Protein AF-A3J5F7-F1 (afdb_monomer)

Solvent-accessible surface area (backbone atoms only — not comparable to full-atom values): 18236 Å² total; per-residue (Å²): 136,90,89,88,85,69,68,69,59,56,55,50,52,53,50,49,52,52,50,51,54,55,56,64,70,60,64,64,74,71,71,47,44,34,33,41,35,38,37,43,38,64,75,56,87,69,95,59,61,74,62,79,38,48,68,55,42,64,70,64,57,68,47,72,92,41,42,42,73,48,79,46,63,53,59,68,52,47,52,41,40,52,48,40,51,59,51,55,74,72,46,86,68,51,75,71,67,95,80,66,81,76,65,100,77,47,72,41,31,38,39,43,37,30,48,76,77,44,75,48,67,35,35,43,34,91,83,80,39,34,36,40,44,73,84,35,48,39,71,42,87,81,42,58,58,67,68,34,51,53,74,67,54,52,54,61,69,72,53,60,48,49,62,54,50,50,55,46,68,70,45,61,62,33,65,43,56,66,83,45,39,22,47,66,85,34,70,58,83,71,29,31,65,71,54,38,39,72,74,64,55,66,75,74,46,79,46,77,63,72,51,67,50,96,85,47,90,51,69,50,49,43,33,20,47,85,74,22,41,39,30,42,38,81,89,80,38,17,52,33,36,40,36,40,56,48,69,90,61,45,37,29,50,77,90,38,80,56,52,61,65,38,54,56,70,78,45,34,86,85,31,44,46,17,42,51,33,31,52,52,48,51,70,64,50,50,61,93,78,51,60,64,44,71,39,52,37,37,35,73,79,52,51,48,31,38,41,30,39,27,42,89,65,16,27,56,32,39,38,41,41,48,104

Sequence (323 aa):
MFKFENKNNQMRYLFIILITSISFGQSKPKDLTEIHIYNIINTFDIETDPIMDIDFFEESYLREDNFLLLKTTDKKVVKKIYKSISQLRNYNKTQKDYNTHFGNERFKTMFVIKYNSHQDTLFYSTNTNEIYYKNYIVKDEKEEFKKSLSKEIIQFLYRDLASEREIIKNLRTNSISKNQILINNKNIFGYNRMQFEKEVAKINIIRTDSIILENVSETIVDYFIEDNKIVFHPDDEKVFLLILEDNNLKLTINSIDIKIGDSIDILKDKFNSSYTKWLKAHNFYNSDMKNITFFEIHFNDSIGGINFDILDNKISKIYIDYN

Secondary structure (DSSP, 8-state):
-----SHHHHHHHHHHHHHHHHHHTTS------EEEEEEESS----SS-TTTTHHHHHHHT--GGGEEEEEE--HHHHHHHHHHHHHHTTS--BPPPTT----S----EEEEEEETTEEEEEEE-TTT-EEEETTEEEE-TT-HHHHHS-HHHHHHHT--HHHHHHHHHTSPPPEE-GGGEEETTB--TT-BHHHHHHHT----EEE-----BTTB---PPEEEETTEEEEE-TTT-BEEEEEE-SSSS-EEETTEEE-TT-BGGGGTTTSHHHHHHHHHHHHHS-TTT-SEEEEEEEESSSSEEEEEEEETTEEEEEEEEE-

pLDDT: mean 77.71, std 17.38, range [39.41, 97.75]

Structure (mmCIF, N/CA/C/O backbone):
data_AF-A3J5F7-F1
#
_entry.id   AF-A3J5F7-F1
#
loop_
_atom_site.group_PDB
_atom_site.id
_atom_site.type_symbol
_atom_site.label_atom_id
_atom_site.label_alt_id
_atom_site.label_comp_id
_atom_site.label_asym_id
_atom_site.label_entity_id
_atom_site.label_seq_id
_atom_site.pdbx_PDB_ins_code
_atom_site.Cartn_x
_atom_site.Cartn_y
_atom_site.Cartn_z
_atom_site.occupancy
_atom_site.B_iso_or_equiv
_atom_site.auth_seq_id
_atom_site.auth_comp_id
_atom_site.auth_asym_id
_atom_site.auth_atom_id
_atom_site.pdbx_PDB_model_num
ATOM 1 N N . MET A 1 1 ? -79.815 -21.132 -19.636 1.00 45.12 1 MET A N 1
ATOM 2 C CA . MET A 1 1 ? -78.398 -21.557 -19.603 1.00 45.12 1 MET A CA 1
ATOM 3 C C . MET A 1 1 ? -77.559 -20.352 -19.200 1.00 45.12 1 MET A C 1
ATOM 5 O O . MET A 1 1 ? -77.914 -19.254 -19.602 1.00 45.12 1 MET A O 1
ATOM 9 N N . PHE A 1 2 ? -76.505 -20.574 -18.413 1.00 41.81 2 PHE A N 1
ATOM 10 C CA . PHE A 1 2 ? -75.576 -19.597 -17.819 1.00 41.81 2 PHE A CA 1
ATOM 11 C C . PHE A 1 2 ? -76.043 -18.859 -16.560 1.00 41.81 2 PHE A C 1
ATOM 13 O O . PHE A 1 2 ? -76.747 -17.857 -16.621 1.00 41.81 2 PHE A O 1
ATOM 20 N N . LYS A 1 3 ? -75.525 -19.314 -15.414 1.00 39.41 3 LYS A N 1
ATOM 21 C CA . LYS A 1 3 ? -74.588 -18.523 -14.594 1.00 39.41 3 LYS A CA 1
ATOM 22 C C . LYS A 1 3 ? -74.093 -19.363 -13.416 1.00 39.41 3 LYS A C 1
ATOM 24 O O . LYS A 1 3 ? -74.705 -19.391 -12.358 1.00 39.41 3 LYS A O 1
ATOM 29 N N . PHE A 1 4 ? -72.952 -20.011 -13.603 1.00 44.69 4 PHE A N 1
ATOM 30 C CA . PHE A 1 4 ? -72.081 -20.432 -12.512 1.00 44.69 4 PHE A CA 1
ATOM 31 C C . PHE A 1 4 ? -70.657 -20.291 -13.012 1.00 44.69 4 PHE A C 1
ATOM 33 O O . PHE A 1 4 ? -70.178 -21.185 -13.684 1.00 44.69 4 PHE A O 1
ATOM 40 N N . GLU A 1 5 ? -70.025 -19.152 -12.738 1.00 50.47 5 GLU A N 1
ATOM 41 C CA . GLU A 1 5 ? -68.566 -19.004 -12.761 1.00 50.47 5 GLU A CA 1
ATOM 42 C C . GLU A 1 5 ? -68.215 -17.577 -12.336 1.00 50.47 5 GLU A C 1
ATOM 44 O O . GLU A 1 5 ? -68.346 -16.643 -13.118 1.00 50.47 5 GLU A O 1
ATOM 49 N N . ASN A 1 6 ? -67.848 -17.394 -11.060 1.00 51.12 6 ASN A N 1
ATOM 50 C CA . ASN A 1 6 ? -66.932 -16.311 -10.653 1.00 51.12 6 ASN A CA 1
ATOM 51 C C . ASN A 1 6 ? -66.491 -16.331 -9.178 1.00 51.12 6 ASN A C 1
ATOM 53 O O . ASN A 1 6 ? -65.687 -15.495 -8.778 1.00 51.12 6 ASN A O 1
ATOM 57 N N . LYS A 1 7 ? -66.948 -17.276 -8.341 1.00 52.16 7 LYS A N 1
ATOM 58 C CA . LYS A 1 7 ? -66.486 -17.343 -6.938 1.00 52.16 7 LYS A CA 1
ATOM 59 C C . LYS A 1 7 ? -65.110 -18.001 -6.761 1.00 52.16 7 LYS A C 1
ATOM 61 O O . LYS A 1 7 ? -64.362 -17.604 -5.872 1.00 52.16 7 LYS A O 1
ATOM 66 N N . ASN A 1 8 ? -64.734 -18.949 -7.625 1.00 54.38 8 ASN A N 1
ATOM 67 C CA . ASN A 1 8 ? -63.457 -19.668 -7.491 1.00 54.38 8 ASN A CA 1
ATOM 68 C C . ASN A 1 8 ? -62.231 -18.815 -7.845 1.00 54.38 8 ASN A C 1
ATOM 70 O O . ASN A 1 8 ? -61.177 -18.993 -7.240 1.00 54.38 8 ASN A O 1
ATOM 74 N N . ASN A 1 9 ? -62.362 -17.862 -8.770 1.00 53.62 9 ASN A N 1
ATOM 75 C CA . ASN A 1 9 ? -61.247 -16.990 -9.137 1.00 53.62 9 ASN A CA 1
ATOM 76 C C . ASN A 1 9 ? -60.957 -15.959 -8.039 1.00 53.62 9 ASN A C 1
ATOM 78 O O . ASN A 1 9 ? -59.800 -15.781 -7.678 1.00 53.62 9 ASN A O 1
ATOM 82 N N . GLN A 1 10 ? -61.984 -15.369 -7.415 1.00 56.09 10 GLN A N 1
ATOM 83 C CA . GLN A 1 10 ? -61.793 -14.434 -6.297 1.00 56.09 10 GLN A CA 1
ATOM 84 C C . GLN A 1 10 ? -61.109 -15.087 -5.087 1.00 56.09 10 GLN A C 1
ATOM 86 O O . GLN A 1 10 ? -60.176 -14.508 -4.540 1.00 56.09 10 GLN A O 1
ATOM 91 N N . MET A 1 11 ? -61.503 -16.313 -4.719 1.00 59.78 11 MET A N 1
ATOM 92 C CA . MET A 1 11 ? -60.839 -17.079 -3.652 1.00 59.78 11 MET A CA 1
ATOM 93 C C . MET A 1 11 ? -59.375 -17.397 -3.984 1.00 59.78 11 MET A C 1
ATOM 95 O O . MET A 1 11 ? -58.521 -17.294 -3.108 1.00 59.78 11 MET A O 1
ATOM 99 N N . ARG A 1 12 ? -59.058 -17.723 -5.246 1.00 59.53 12 ARG A N 1
ATOM 100 C CA . ARG A 1 12 ? -57.675 -17.965 -5.691 1.00 59.53 12 ARG A CA 1
ATOM 101 C C . ARG A 1 12 ? -56.809 -16.711 -5.594 1.00 59.53 12 ARG A C 1
ATOM 103 O O . ARG A 1 12 ? -55.699 -16.798 -5.080 1.00 59.53 12 ARG A O 1
ATOM 110 N N . TYR A 1 13 ? -57.313 -15.552 -6.020 1.00 65.50 13 TYR A N 1
ATOM 111 C CA . TYR A 1 13 ? -56.569 -14.294 -5.900 1.00 65.50 13 TYR A CA 1
ATOM 112 C C . TYR A 1 13 ? -56.375 -13.876 -4.442 1.00 65.50 13 TYR A C 1
ATOM 114 O O . TYR A 1 13 ? -55.282 -13.452 -4.085 1.00 65.50 13 TYR A O 1
ATOM 122 N N . LEU A 1 14 ? -57.380 -14.067 -3.580 1.00 69.31 14 LEU A N 1
ATOM 123 C CA . LEU A 1 14 ? -57.249 -13.790 -2.147 1.00 69.31 14 LEU A CA 1
ATOM 124 C C . LEU A 1 14 ? -56.202 -14.693 -1.486 1.00 69.31 14 LEU A C 1
ATOM 126 O O . LEU A 1 14 ? -55.410 -14.214 -0.684 1.00 69.31 14 LEU A O 1
ATOM 130 N N . PHE A 1 15 ? -56.154 -15.975 -1.861 1.00 70.62 15 PHE A N 1
ATOM 131 C CA . PHE A 1 15 ? -55.169 -16.928 -1.346 1.00 70.62 15 PHE A CA 1
ATOM 132 C C . PHE A 1 15 ? -53.749 -16.608 -1.831 1.00 70.62 15 PHE A C 1
ATOM 134 O O . PHE A 1 15 ? -52.806 -16.667 -1.047 1.00 70.62 15 PHE A O 1
ATOM 141 N N . ILE A 1 16 ? -53.597 -16.204 -3.098 1.00 70.94 16 ILE A N 1
ATOM 142 C CA . ILE A 1 16 ? -52.312 -15.755 -3.652 1.00 70.94 16 ILE A CA 1
ATOM 143 C C . ILE A 1 16 ? -51.850 -14.481 -2.945 1.00 70.94 16 ILE A C 1
ATOM 145 O O . ILE A 1 16 ? -50.712 -14.447 -2.494 1.00 70.94 16 ILE A O 1
ATOM 149 N N . ILE A 1 17 ? -52.729 -13.486 -2.768 1.00 69.88 17 ILE A N 1
ATOM 150 C CA . ILE A 1 17 ? -52.414 -12.249 -2.039 1.00 69.88 17 ILE A CA 1
ATOM 151 C C . ILE A 1 17 ? -52.011 -12.570 -0.598 1.00 69.88 17 ILE A C 1
ATOM 153 O O . ILE A 1 17 ? -51.015 -12.031 -0.118 1.00 69.88 17 ILE A O 1
ATOM 157 N N . LEU A 1 18 ? -52.720 -13.471 0.090 1.00 68.50 18 LEU A N 1
ATOM 158 C CA . LEU A 1 18 ? -52.381 -13.870 1.458 1.00 68.50 18 LEU A CA 1
ATOM 159 C C . LEU A 1 18 ? -50.999 -14.537 1.517 1.00 68.50 18 LEU A C 1
ATOM 161 O O . LEU A 1 18 ? -50.172 -14.156 2.341 1.00 68.50 18 LEU A O 1
ATOM 165 N N . ILE A 1 19 ? -50.715 -15.478 0.609 1.00 66.31 19 ILE A N 1
ATOM 166 C CA . ILE A 1 19 ? -49.421 -16.168 0.543 1.00 66.31 19 ILE A CA 1
ATOM 167 C C . ILE A 1 19 ? -48.303 -15.185 0.203 1.00 66.31 19 ILE A C 1
ATOM 169 O O . ILE A 1 19 ? -47.282 -15.194 0.885 1.00 66.31 19 ILE A O 1
ATOM 173 N N . THR A 1 20 ? -48.473 -14.297 -0.780 1.00 61.78 20 THR A N 1
ATOM 174 C CA . THR A 1 20 ? -47.445 -13.300 -1.119 1.00 61.78 20 THR A CA 1
ATOM 175 C C . THR A 1 20 ? -47.224 -12.317 0.027 1.00 61.78 20 THR A C 1
ATOM 177 O O . THR A 1 20 ? -46.081 -11.999 0.330 1.00 61.78 20 THR A O 1
ATOM 180 N N . SER A 1 21 ? -48.277 -11.909 0.742 1.00 58.16 21 SER A N 1
ATOM 181 C CA . SER A 1 21 ? -48.162 -11.026 1.916 1.00 58.16 21 SER A CA 1
ATOM 182 C C . SER A 1 21 ? -47.392 -11.690 3.062 1.00 58.16 21 SER A C 1
ATOM 184 O O . SER A 1 21 ? -46.544 -11.061 3.690 1.00 58.16 21 SER A O 1
ATOM 186 N N . ILE A 1 22 ? -47.639 -12.981 3.305 1.00 58.00 22 ILE A N 1
ATOM 187 C CA . ILE A 1 22 ? -46.926 -13.774 4.318 1.00 58.00 22 ILE A CA 1
ATOM 188 C C . ILE A 1 22 ? -45.473 -14.040 3.882 1.00 58.00 22 ILE A C 1
ATOM 190 O O . ILE A 1 22 ? -44.574 -14.041 4.719 1.00 58.00 22 ILE A O 1
ATOM 194 N N . SER A 1 23 ? -45.227 -14.200 2.577 1.00 55.62 23 SER A N 1
ATOM 195 C CA . SER A 1 23 ? -43.891 -14.437 2.006 1.00 55.62 23 SER A CA 1
ATOM 196 C C . SER A 1 23 ? -43.007 -13.187 2.063 1.00 55.62 23 SER A C 1
ATOM 198 O O . SER A 1 23 ? -41.843 -13.276 2.447 1.00 55.62 23 SER A O 1
ATOM 200 N N . PHE A 1 24 ? -43.559 -12.009 1.747 1.00 49.81 24 PHE A N 1
ATOM 201 C CA . PHE A 1 24 ? -42.854 -10.725 1.858 1.00 49.81 24 PHE A CA 1
ATOM 202 C C . PHE A 1 24 ? -42.704 -10.259 3.315 1.00 49.81 24 PHE A C 1
ATOM 204 O O . PHE A 1 24 ? -41.721 -9.606 3.649 1.00 49.81 24 PHE A O 1
ATOM 211 N N . GLY A 1 25 ? -43.611 -10.654 4.216 1.00 42.69 25 GLY A N 1
ATOM 212 C CA . GLY A 1 25 ? -43.478 -10.409 5.658 1.00 42.69 25 GLY A CA 1
ATOM 213 C C . GLY A 1 25 ? -42.416 -11.269 6.363 1.00 42.69 25 GLY A C 1
ATOM 214 O O . GLY A 1 25 ? -42.113 -11.022 7.529 1.00 42.69 25 GLY A O 1
ATOM 215 N N . GLN A 1 26 ? -41.847 -12.275 5.683 1.00 44.53 26 GLN A N 1
ATOM 216 C CA . GLN A 1 26 ? -40.848 -13.196 6.241 1.00 44.53 26 GLN A CA 1
ATOM 217 C C . GLN A 1 26 ? -39.416 -12.976 5.753 1.00 44.53 26 GLN A C 1
ATOM 219 O O . GLN A 1 26 ? -38.510 -13.656 6.248 1.00 44.53 26 GLN A O 1
ATOM 224 N N . SER A 1 27 ? -39.153 -11.994 4.883 1.00 43.09 27 SER A N 1
ATOM 225 C CA . SER A 1 27 ? -37.794 -11.466 4.779 1.00 43.09 27 SER A CA 1
ATOM 226 C C . SER A 1 27 ? -37.503 -10.720 6.078 1.00 43.09 27 SER A C 1
ATOM 228 O O . SER A 1 27 ? -37.694 -9.508 6.170 1.00 43.09 27 SER A O 1
ATOM 230 N N . LYS A 1 28 ? -37.105 -11.462 7.123 1.00 45.03 28 LYS A N 1
ATOM 231 C CA . LYS A 1 28 ? -36.565 -10.872 8.346 1.00 45.03 28 LYS A CA 1
ATOM 232 C C . LYS A 1 28 ? -35.537 -9.840 7.885 1.00 45.03 28 LYS A C 1
ATOM 234 O O . LYS A 1 28 ? -34.659 -10.230 7.106 1.00 45.03 28 LYS A O 1
ATOM 239 N N . PRO A 1 29 ? -35.648 -8.561 8.297 1.00 48.66 29 PRO A N 1
ATOM 240 C CA . PRO A 1 29 ? -34.603 -7.594 8.006 1.00 48.66 29 PRO A CA 1
ATOM 241 C C . PRO A 1 29 ? -33.293 -8.260 8.399 1.00 48.66 29 PRO A C 1
ATOM 243 O O . PRO A 1 29 ? -33.208 -8.852 9.479 1.00 48.66 29 PRO A O 1
ATOM 246 N N . LYS A 1 30 ? -32.350 -8.309 7.451 1.00 52.25 30 LYS A N 1
ATOM 247 C CA . LYS A 1 30 ? -31.073 -8.998 7.624 1.00 52.25 30 LYS A CA 1
ATOM 248 C C . LYS A 1 30 ? -30.502 -8.463 8.932 1.00 52.25 30 LYS A C 1
ATOM 250 O O . LYS A 1 30 ? -30.211 -7.274 9.024 1.00 52.25 30 LYS A O 1
ATOM 255 N N . ASP A 1 31 ? -30.482 -9.311 9.957 1.00 57.84 31 ASP A N 1
ATOM 256 C CA . ASP A 1 31 ? -30.110 -8.942 11.319 1.00 57.84 31 ASP A CA 1
ATOM 257 C C . ASP A 1 31 ? -28.597 -8.690 11.328 1.00 57.84 31 ASP A C 1
ATOM 259 O O . ASP A 1 31 ? -27.789 -9.565 11.643 1.00 57.84 31 ASP A O 1
ATOM 263 N N . LEU A 1 32 ? -28.218 -7.512 10.828 1.00 65.56 32 LEU A N 1
ATOM 264 C CA . LEU A 1 32 ? -26.853 -7.025 10.722 1.00 65.56 32 LEU A CA 1
ATOM 265 C C . LEU A 1 32 ? -26.459 -6.536 12.110 1.00 65.56 32 LEU A C 1
ATOM 267 O O . LEU A 1 32 ? -26.641 -5.374 12.465 1.00 65.56 32 LEU A O 1
ATOM 271 N N . THR A 1 33 ? -26.006 -7.497 12.908 1.00 82.75 33 THR A N 1
ATOM 272 C CA . THR A 1 33 ? -25.420 -7.290 14.227 1.00 82.75 33 THR A CA 1
ATOM 273 C C . THR A 1 33 ? -23.899 -7.306 14.072 1.00 82.75 33 THR A C 1
ATOM 275 O O . THR A 1 33 ? -23.293 -8.377 14.019 1.00 82.75 33 THR A O 1
ATOM 278 N N . GLU A 1 34 ? -23.285 -6.131 13.962 1.00 88.44 34 GLU A N 1
ATOM 279 C CA . GLU A 1 34 ? -21.833 -5.970 13.820 1.00 88.44 34 GLU A CA 1
ATOM 280 C C . GLU A 1 34 ? -21.349 -4.691 14.508 1.00 88.44 34 GLU A C 1
ATOM 282 O O . GLU A 1 34 ? -22.105 -3.737 14.687 1.00 88.44 34 GLU A O 1
ATOM 287 N N . ILE A 1 35 ? -20.079 -4.671 14.897 1.00 86.50 35 ILE A N 1
ATOM 288 C CA . ILE A 1 35 ? -19.394 -3.472 15.374 1.00 86.50 35 ILE A CA 1
ATOM 289 C C . ILE A 1 35 ? -18.138 -3.284 14.546 1.00 86.50 35 ILE A C 1
ATOM 291 O O . ILE A 1 35 ? -17.354 -4.218 14.374 1.00 86.50 35 ILE A O 1
ATOM 295 N N . HIS A 1 36 ? -17.963 -2.066 14.056 1.00 87.31 36 HIS A N 1
ATOM 296 C CA . HIS A 1 36 ? -16.754 -1.585 13.416 1.00 87.31 36 HIS A CA 1
ATOM 297 C C . HIS A 1 36 ? -16.065 -0.615 14.376 1.00 87.31 36 HIS A C 1
ATOM 299 O O . HIS A 1 36 ? -16.691 0.318 14.876 1.00 87.31 36 HIS A O 1
ATOM 305 N N . ILE A 1 37 ? -14.796 -0.862 14.668 1.00 87.19 37 ILE A N 1
ATOM 306 C CA . ILE A 1 37 ? -14.005 -0.088 15.621 1.00 87.19 37 ILE A CA 1
ATOM 307 C C . ILE A 1 37 ? -12.836 0.508 14.864 1.00 87.19 37 ILE A C 1
ATOM 309 O O . ILE A 1 37 ? -11.961 -0.218 14.400 1.00 87.19 37 ILE A O 1
ATOM 313 N N . TYR A 1 38 ? -12.835 1.823 14.753 1.00 82.94 38 TYR A N 1
ATOM 314 C CA . TYR A 1 38 ? -11.830 2.593 14.048 1.00 82.94 38 TYR A CA 1
ATOM 315 C C . TYR A 1 38 ? -10.865 3.155 15.087 1.00 82.94 38 TYR A C 1
ATOM 317 O O . TYR A 1 38 ? -11.287 3.916 15.957 1.00 82.94 38 TYR A O 1
ATOM 325 N N . ASN A 1 39 ? -9.594 2.759 15.032 1.00 82.44 39 ASN A N 1
ATOM 326 C CA . ASN A 1 39 ? -8.534 3.308 15.875 1.00 82.44 39 ASN A CA 1
ATOM 327 C C . ASN A 1 39 ? -7.628 4.208 15.027 1.00 82.44 39 ASN A C 1
ATOM 329 O O . ASN A 1 39 ? -7.041 3.752 14.048 1.00 82.44 39 ASN A O 1
ATOM 333 N N . ILE A 1 40 ? -7.563 5.489 15.366 1.00 78.31 40 ILE A N 1
ATOM 334 C CA . ILE A 1 40 ? -6.964 6.539 14.543 1.00 78.31 40 ILE A CA 1
ATOM 335 C C . ILE A 1 40 ? -5.449 6.570 14.783 1.00 78.31 40 ILE A C 1
ATOM 337 O O . ILE A 1 40 ? -4.982 6.609 15.921 1.00 78.31 40 ILE A O 1
ATOM 341 N N . ILE A 1 41 ? -4.677 6.559 13.696 1.00 74.56 41 ILE A N 1
ATOM 342 C CA . ILE A 1 41 ? -3.211 6.470 13.714 1.00 74.56 41 ILE A CA 1
ATOM 343 C C . ILE A 1 41 ? -2.585 7.788 14.182 1.00 74.56 41 ILE A C 1
ATOM 345 O O . ILE A 1 41 ? -1.691 7.783 15.025 1.00 74.56 41 ILE A O 1
ATOM 349 N N . ASN A 1 42 ? -3.055 8.915 13.643 1.00 63.03 42 ASN A N 1
ATOM 350 C CA . ASN A 1 42 ? -2.570 10.246 13.994 1.00 63.03 42 ASN A CA 1
ATOM 351 C C . ASN A 1 42 ? -3.616 10.960 14.852 1.00 63.03 42 ASN A C 1
ATOM 353 O O . ASN A 1 42 ? -4.767 11.090 14.456 1.00 63.03 42 ASN A O 1
ATOM 357 N N . THR A 1 43 ? -3.230 11.467 16.020 1.00 54.34 43 THR A N 1
ATOM 358 C CA . THR A 1 43 ? -4.124 12.335 16.795 1.00 54.34 43 THR A CA 1
ATOM 359 C C . THR A 1 43 ? -4.276 13.673 16.066 1.00 54.34 43 THR A C 1
ATOM 361 O O . THR A 1 43 ? -3.270 14.365 15.905 1.00 54.34 43 THR A O 1
ATOM 364 N N . PHE A 1 44 ? -5.485 14.050 15.653 1.00 49.94 44 PHE A N 1
ATOM 365 C CA . PHE A 1 44 ? -5.737 15.325 14.968 1.00 49.94 44 PHE A CA 1
ATOM 366 C C . PHE A 1 44 ? -6.247 16.400 15.929 1.00 49.94 44 PHE A C 1
ATOM 368 O O . PHE A 1 44 ? -7.061 16.101 16.801 1.00 49.94 44 PHE A O 1
ATOM 375 N N . ASP A 1 45 ? -5.771 17.636 15.754 1.00 42.47 45 ASP A N 1
ATOM 376 C CA . ASP A 1 45 ? -6.413 18.818 16.329 1.00 42.47 45 ASP A CA 1
ATOM 377 C C . ASP A 1 45 ? -7.719 19.059 15.581 1.00 42.47 45 ASP A C 1
ATOM 379 O O . ASP A 1 45 ? -7.712 19.385 14.396 1.00 42.47 45 ASP A O 1
ATOM 383 N N . ILE A 1 46 ? -8.839 18.863 16.267 1.00 45.72 46 ILE A N 1
ATOM 384 C CA . ILE A 1 46 ? -10.108 19.411 15.811 1.00 45.72 46 ILE A CA 1
ATOM 385 C C . ILE A 1 46 ? -10.173 20.794 16.458 1.00 45.72 46 ILE A C 1
ATOM 387 O O . ILE A 1 46 ? -10.353 20.909 17.669 1.00 45.72 46 ILE A O 1
ATOM 391 N N . GLU A 1 47 ? -9.924 21.841 15.669 1.00 41.03 47 GLU A N 1
ATOM 392 C CA . GLU A 1 47 ? -10.025 23.240 16.125 1.00 41.03 47 GLU A CA 1
ATOM 393 C C . GLU A 1 47 ? -11.485 23.642 16.430 1.00 41.03 47 GLU A C 1
ATOM 395 O O . GLU A 1 47 ? -11.745 24.694 17.017 1.00 41.03 47 GLU A O 1
ATOM 400 N N . THR A 1 48 ? -12.440 22.784 16.063 1.00 45.56 48 THR A N 1
ATOM 401 C CA . THR A 1 48 ? -13.892 22.951 16.174 1.00 45.56 48 THR A CA 1
ATOM 402 C C . THR A 1 48 ? -14.552 21.843 17.008 1.00 45.56 48 THR A C 1
ATOM 404 O O . THR A 1 48 ? -13.942 20.842 17.379 1.00 45.56 48 THR A O 1
ATOM 407 N N . ASP A 1 49 ? -15.810 22.059 17.394 1.00 50.38 49 ASP A N 1
ATOM 408 C CA . ASP A 1 49 ? -16.558 21.167 18.285 1.00 50.38 49 ASP A CA 1
ATOM 409 C C . ASP A 1 49 ? -16.718 19.760 17.661 1.00 50.38 49 ASP A C 1
ATOM 411 O O . ASP A 1 49 ? -17.338 19.638 16.600 1.00 50.38 49 ASP A O 1
ATOM 415 N N . PRO A 1 50 ? -16.236 18.678 18.306 1.00 48.34 50 PRO A N 1
ATOM 416 C CA . PRO A 1 50 ? -16.325 17.317 17.773 1.00 48.34 50 PRO A CA 1
ATOM 417 C C . PRO A 1 50 ? -17.755 16.829 17.535 1.00 48.34 50 PRO A C 1
ATOM 419 O O . PRO A 1 50 ? -17.942 15.823 16.860 1.00 48.34 50 PRO A O 1
ATOM 422 N N . ILE A 1 51 ? -18.758 17.514 18.097 1.00 49.66 51 ILE A N 1
ATOM 423 C CA . ILE A 1 51 ? -20.179 17.220 17.896 1.00 49.66 51 ILE A CA 1
ATOM 424 C C . ILE A 1 51 ? -20.703 17.817 16.579 1.00 49.66 51 ILE A C 1
ATOM 426 O O . ILE A 1 51 ? -21.536 17.186 15.929 1.00 49.66 51 ILE A O 1
ATOM 430 N N . MET A 1 52 ? -20.235 19.006 16.174 1.00 47.12 52 MET A N 1
ATOM 431 C CA . MET A 1 52 ? -20.665 19.638 14.915 1.00 47.12 52 MET A CA 1
ATOM 432 C C . MET A 1 52 ? -20.021 18.989 13.691 1.00 47.12 52 MET A C 1
ATOM 434 O O . MET A 1 52 ? -20.625 18.977 12.624 1.00 47.12 52 MET A O 1
ATOM 438 N N . ASP A 1 53 ? -18.845 18.393 13.870 1.00 51.22 53 ASP A N 1
ATOM 439 C CA . ASP A 1 53 ? -18.098 17.750 12.797 1.00 51.22 53 ASP A CA 1
ATOM 440 C C . ASP A 1 53 ? -18.250 16.224 12.784 1.00 51.22 53 ASP A C 1
ATOM 442 O O . ASP A 1 53 ? -17.467 15.572 12.117 1.00 51.22 53 ASP A O 1
ATOM 446 N N . ILE A 1 54 ? -19.231 15.605 13.462 1.00 51.84 54 ILE A N 1
ATOM 447 C CA . ILE A 1 54 ? -19.435 14.138 13.367 1.00 51.84 54 ILE A CA 1
ATOM 448 C C . ILE A 1 54 ? -19.673 13.720 11.909 1.00 51.84 54 ILE A C 1
ATOM 450 O O . ILE A 1 54 ? -19.0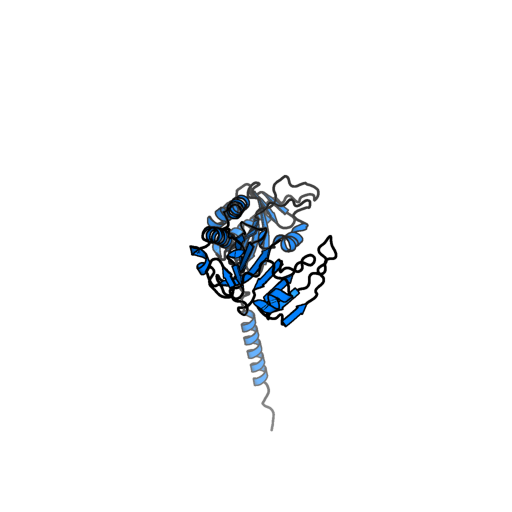47 12.772 11.435 1.00 51.84 54 ILE A O 1
ATOM 454 N N . ASP A 1 55 ? -20.514 14.467 11.191 1.00 49.25 55 ASP A N 1
ATOM 455 C CA . ASP A 1 55 ? -20.802 14.222 9.774 1.00 49.25 55 ASP A CA 1
ATOM 456 C C . ASP A 1 55 ? -19.557 14.507 8.907 1.00 49.25 55 ASP A C 1
ATOM 458 O O . ASP A 1 55 ? -19.179 13.697 8.062 1.00 49.25 55 ASP A O 1
ATOM 462 N N . PHE A 1 56 ? -18.832 15.599 9.191 1.00 51.28 56 PHE A N 1
ATOM 463 C CA . PHE A 1 56 ? -17.542 15.901 8.556 1.00 51.28 56 PHE A CA 1
ATOM 464 C C . PHE A 1 56 ? -16.483 14.831 8.859 1.00 51.28 56 PHE A C 1
ATOM 466 O O . PHE A 1 56 ? -15.613 14.563 8.028 1.00 51.28 56 PHE A O 1
ATOM 473 N N . PHE A 1 57 ? -16.556 14.190 10.028 1.00 55.28 57 PHE A N 1
ATOM 474 C CA . PHE A 1 57 ? -15.591 13.204 10.475 1.00 55.28 57 PHE A CA 1
ATOM 475 C C . PHE A 1 57 ? -15.796 11.863 9.783 1.00 55.28 57 PHE A C 1
ATOM 477 O O . PHE A 1 57 ? -14.826 11.234 9.348 1.00 55.28 57 PHE A O 1
ATOM 484 N N . GLU A 1 58 ? -17.061 11.468 9.627 1.00 54.53 58 GLU A N 1
ATOM 485 C CA . GLU A 1 58 ? -17.467 10.332 8.806 1.00 54.53 58 GLU A CA 1
ATOM 486 C C . GLU A 1 58 ? -17.076 10.541 7.327 1.00 54.53 58 GLU A C 1
ATOM 488 O O . GLU A 1 58 ? -16.572 9.606 6.705 1.00 54.53 58 GLU A O 1
ATOM 493 N N . GLU A 1 59 ? -17.203 11.753 6.771 1.00 52.53 59 GLU A N 1
ATOM 494 C CA . GLU A 1 59 ? -16.868 12.033 5.362 1.00 52.53 59 GLU A CA 1
ATOM 495 C C . GLU A 1 59 ? -15.362 12.229 5.083 1.00 52.53 59 GLU A C 1
ATOM 497 O O . GLU A 1 59 ? -14.849 11.753 4.066 1.00 52.53 59 GLU A O 1
ATOM 502 N N . SER A 1 60 ? -14.625 12.913 5.964 1.00 51.66 60 SER A N 1
ATOM 503 C CA . SER A 1 60 ? -13.247 13.360 5.688 1.00 51.66 60 SER A CA 1
ATOM 504 C C . SER A 1 60 ? -12.159 12.458 6.278 1.00 51.66 60 SER A C 1
ATOM 506 O O . SER A 1 60 ? -11.087 12.328 5.677 1.00 51.66 60 SER A O 1
ATOM 508 N N . TYR A 1 61 ? -12.402 11.814 7.429 1.00 54.50 61 TYR A N 1
ATOM 509 C CA . TYR A 1 61 ? -11.363 11.068 8.163 1.00 54.50 61 TYR A CA 1
ATOM 510 C C . TYR A 1 61 ? -11.451 9.551 8.022 1.00 54.50 61 TYR A C 1
ATOM 512 O O . TYR A 1 61 ? -10.489 8.862 8.363 1.00 54.50 61 TYR A O 1
ATOM 520 N N . LEU A 1 62 ? -12.520 9.029 7.412 1.00 55.00 62 LEU A N 1
ATOM 521 C CA . LEU A 1 62 ? -12.581 7.643 6.939 1.00 55.00 62 LEU A CA 1
ATOM 522 C C . LEU A 1 62 ? -11.730 7.383 5.678 1.00 55.00 62 LEU A C 1
ATOM 524 O O . LEU A 1 62 ? -11.845 6.325 5.061 1.00 55.00 62 LEU A O 1
ATOM 528 N N . ARG A 1 63 ? -10.801 8.284 5.332 1.00 56.50 63 ARG A N 1
ATOM 529 C CA . ARG A 1 63 ? -9.705 7.964 4.409 1.00 56.50 63 ARG A CA 1
ATOM 530 C C . ARG A 1 63 ? -8.792 6.920 5.058 1.00 56.50 63 ARG A C 1
ATOM 532 O O . ARG A 1 63 ? -8.218 7.157 6.120 1.00 56.50 63 ARG A O 1
ATOM 539 N N . GLU A 1 64 ? -8.675 5.774 4.397 1.00 54.94 64 GLU A N 1
ATOM 540 C CA . GLU A 1 64 ? -8.136 4.505 4.917 1.00 54.94 64 GLU A CA 1
ATOM 541 C C . GLU A 1 64 ? -6.718 4.590 5.512 1.00 54.94 64 GLU A C 1
ATOM 543 O O . GLU A 1 64 ? -6.355 3.782 6.361 1.00 54.94 64 GLU A O 1
ATOM 548 N N . ASP A 1 65 ? -5.924 5.598 5.144 1.00 63.78 65 ASP A N 1
ATOM 549 C CA . ASP A 1 65 ? -4.544 5.752 5.625 1.00 63.78 65 ASP A CA 1
ATOM 550 C C . ASP A 1 65 ? -4.430 6.386 7.031 1.00 63.78 65 ASP A C 1
ATOM 552 O O . ASP A 1 65 ? -3.326 6.490 7.578 1.00 63.78 65 ASP A O 1
ATOM 556 N N . ASN A 1 66 ? -5.547 6.814 7.634 1.00 72.12 66 ASN A N 1
ATOM 557 C CA . ASN A 1 66 ? -5.561 7.532 8.915 1.00 72.12 66 ASN A CA 1
ATOM 558 C C . ASN A 1 66 ? -6.029 6.695 10.112 1.00 72.12 66 ASN A C 1
ATOM 560 O O . ASN A 1 66 ? -5.936 7.168 11.247 1.00 72.12 66 ASN A O 1
ATOM 564 N N . PHE A 1 67 ? -6.502 5.467 9.905 1.00 77.00 67 PHE A N 1
ATOM 565 C CA . PHE A 1 67 ? -7.022 4.615 10.974 1.00 77.00 67 PHE A CA 1
ATOM 566 C C . PHE A 1 67 ? -6.815 3.124 10.669 1.00 77.00 67 PHE A C 1
ATOM 568 O O . PHE A 1 67 ? -6.537 2.733 9.542 1.00 77.00 67 PHE A O 1
ATOM 575 N N . LEU A 1 68 ? -6.980 2.275 11.682 1.00 81.75 68 LEU A N 1
ATOM 576 C CA . LEU A 1 68 ? -7.165 0.834 11.528 1.00 81.75 68 LEU A CA 1
ATOM 577 C C . LEU A 1 68 ? -8.597 0.452 11.893 1.00 81.75 68 LEU A C 1
ATOM 579 O O . LEU A 1 68 ? -9.167 1.024 12.821 1.00 81.75 68 LEU A O 1
ATOM 583 N N . LEU A 1 69 ? -9.157 -0.545 11.207 1.00 84.25 69 LEU A N 1
ATOM 584 C CA . LEU A 1 69 ? -10.471 -1.106 11.516 1.00 84.25 69 LEU A CA 1
ATOM 585 C C . LEU A 1 69 ? -10.339 -2.481 12.174 1.00 84.25 69 LEU A C 1
ATOM 587 O O . LEU A 1 69 ? -9.704 -3.378 11.623 1.00 84.25 69 LEU A O 1
ATOM 591 N N . LEU A 1 70 ? -11.030 -2.669 13.294 1.00 86.94 70 LEU A N 1
ATOM 592 C CA . LEU A 1 70 ? -11.386 -3.977 13.835 1.00 86.94 70 LEU A CA 1
ATOM 593 C C . LEU A 1 70 ? -12.891 -4.197 13.663 1.00 86.94 70 LEU A C 1
ATOM 595 O O . LEU A 1 70 ? -13.703 -3.389 14.117 1.00 86.94 70 LEU A O 1
ATOM 599 N N . LYS A 1 71 ? -13.273 -5.311 13.037 1.00 86.94 71 LYS A N 1
ATOM 600 C CA . LYS A 1 71 ? -14.672 -5.710 12.865 1.00 86.94 71 LYS A CA 1
ATOM 601 C C . LYS A 1 71 ? -14.997 -6.909 13.746 1.00 86.94 71 LYS A C 1
ATOM 603 O O . LYS A 1 71 ? -14.280 -7.902 13.743 1.00 86.94 71 LYS A O 1
ATOM 608 N N . THR A 1 72 ? -16.122 -6.853 14.456 1.00 85.75 72 THR A N 1
ATOM 609 C CA . THR A 1 72 ? -16.665 -8.007 15.182 1.00 85.75 72 THR A CA 1
ATOM 610 C C . THR A 1 72 ? -18.140 -8.220 14.870 1.00 85.75 72 THR A C 1
ATOM 612 O O . THR A 1 72 ? -18.939 -7.285 14.855 1.00 85.75 72 THR A O 1
ATOM 615 N N . THR A 1 73 ? -18.514 -9.476 14.637 1.00 85.88 73 THR A N 1
ATOM 616 C CA . THR A 1 73 ? -19.904 -9.923 14.455 1.00 85.88 73 THR A CA 1
ATOM 617 C C . THR A 1 73 ? -20.370 -10.812 15.612 1.00 85.88 73 THR A C 1
ATOM 619 O O . THR A 1 73 ? -21.404 -11.478 15.514 1.00 85.88 73 THR A O 1
ATOM 622 N N . ASP A 1 74 ? -19.613 -10.873 16.717 1.00 85.19 74 ASP A N 1
ATOM 623 C CA . ASP A 1 74 ? -20.005 -11.651 17.895 1.00 85.19 74 ASP A CA 1
ATOM 624 C C . ASP A 1 74 ? -21.229 -11.005 18.555 1.00 85.19 74 ASP A C 1
ATOM 626 O O . ASP A 1 74 ? -21.132 -10.007 19.273 1.00 85.19 74 ASP A O 1
ATOM 630 N N . LYS A 1 75 ? -22.399 -11.623 18.360 1.00 81.69 75 LYS A N 1
ATOM 631 C CA . LYS A 1 75 ? -23.678 -11.136 18.891 1.00 81.69 75 LYS A CA 1
ATOM 632 C C . LYS A 1 75 ? -23.660 -10.883 20.401 1.00 81.69 75 LYS A C 1
ATOM 634 O O . LYS A 1 75 ? -24.374 -9.992 20.861 1.00 81.69 75 LYS A O 1
ATOM 639 N N . LYS A 1 76 ? -22.886 -11.638 21.194 1.00 83.75 76 LYS A N 1
ATOM 640 C CA . LYS A 1 76 ? -22.783 -11.414 22.647 1.00 83.75 76 LYS A CA 1
ATOM 641 C C . LYS A 1 76 ? -22.030 -10.124 22.937 1.00 83.75 76 LYS A C 1
ATOM 643 O O . LYS A 1 76 ? -22.495 -9.341 23.763 1.00 83.75 76 LYS A O 1
ATOM 648 N N . VAL A 1 77 ? -20.911 -9.901 22.250 1.00 84.12 77 VAL A N 1
ATOM 649 C CA . VAL A 1 77 ? -20.112 -8.673 22.364 1.00 84.12 77 VAL A CA 1
ATOM 650 C C . VAL A 1 77 ? -20.932 -7.476 21.894 1.00 84.12 77 VAL A C 1
ATOM 652 O O . VAL A 1 77 ? -21.086 -6.520 22.653 1.00 84.12 77 VAL A O 1
ATOM 655 N N . VAL A 1 78 ? -21.561 -7.570 20.715 1.00 83.81 78 VAL A N 1
ATOM 656 C CA . VAL A 1 78 ? -22.381 -6.479 20.170 1.00 83.81 78 VAL A CA 1
ATOM 657 C C . VAL A 1 78 ? -23.526 -6.114 21.107 1.00 83.81 78 VAL A C 1
ATOM 659 O O . VAL A 1 78 ? -23.696 -4.950 21.460 1.00 83.81 78 VAL A O 1
ATOM 662 N N . LYS A 1 79 ? -24.273 -7.108 21.598 1.00 82.62 79 LYS A N 1
ATOM 663 C CA . LYS A 1 79 ? -25.379 -6.873 22.533 1.00 82.62 79 LYS A CA 1
ATOM 664 C C . LYS A 1 79 ? -24.907 -6.275 23.859 1.00 82.62 79 LYS A C 1
ATOM 666 O O . LYS A 1 79 ? -25.618 -5.455 24.438 1.00 82.62 79 LYS A O 1
ATOM 671 N N . LYS A 1 80 ? -23.738 -6.686 24.360 1.00 83.25 80 LYS A N 1
ATOM 672 C CA . LYS A 1 80 ? -23.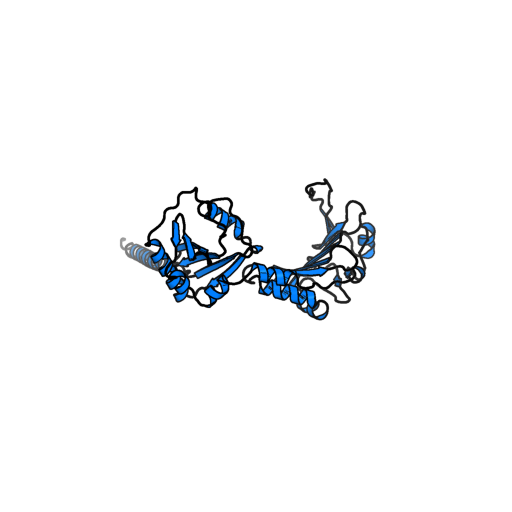164 -6.174 25.611 1.00 83.25 80 LYS A CA 1
ATOM 673 C C . LYS A 1 80 ? -22.778 -4.700 25.472 1.00 83.25 80 LYS A C 1
ATOM 675 O O . LYS A 1 80 ? -23.195 -3.906 26.308 1.00 83.25 80 LYS A O 1
ATOM 680 N N . ILE A 1 81 ? -22.094 -4.339 24.387 1.00 82.38 81 ILE A N 1
ATOM 681 C CA . ILE A 1 81 ? -21.720 -2.952 24.075 1.00 82.38 81 ILE A CA 1
ATOM 682 C C . ILE A 1 81 ? -22.973 -2.093 23.852 1.00 82.38 81 ILE A C 1
ATOM 684 O O . ILE A 1 81 ? -23.121 -1.044 24.477 1.00 82.38 81 ILE A O 1
ATOM 688 N N . TYR A 1 82 ? -23.932 -2.570 23.053 1.00 81.81 82 TYR A N 1
ATOM 689 C CA . TYR A 1 82 ? -25.189 -1.859 22.801 1.00 81.81 82 TYR A CA 1
ATOM 690 C C . TYR A 1 82 ? -26.000 -1.618 24.083 1.00 81.81 82 TYR A C 1
ATOM 692 O O . TYR A 1 82 ? -26.564 -0.539 24.287 1.00 81.81 82 TYR A O 1
ATOM 700 N N . LYS A 1 83 ? -26.038 -2.607 24.989 1.00 82.44 83 LYS A N 1
ATOM 701 C CA . LYS A 1 83 ? -26.675 -2.459 26.302 1.00 82.44 83 LYS A CA 1
ATOM 702 C C . LYS A 1 83 ? -25.962 -1.405 27.147 1.00 82.44 83 LYS A C 1
ATOM 704 O O . LYS A 1 83 ? -26.650 -0.556 27.705 1.00 82.44 83 LYS A O 1
ATOM 709 N N . SER A 1 84 ? -24.630 -1.432 27.212 1.00 78.38 84 SER A N 1
ATOM 710 C CA . SER A 1 84 ? -23.854 -0.422 27.939 1.00 78.38 84 SER A CA 1
ATOM 711 C C . SER A 1 84 ? -24.128 0.980 27.400 1.00 78.38 84 SER A C 1
ATOM 713 O O . SER A 1 84 ? -24.398 1.879 28.182 1.00 78.38 84 SER A O 1
ATOM 715 N N . ILE A 1 85 ? -24.199 1.167 26.082 1.00 75.44 85 ILE A N 1
ATOM 716 C CA . ILE A 1 85 ? -24.555 2.460 25.468 1.00 75.44 85 ILE A CA 1
ATOM 717 C C . ILE A 1 85 ? -25.978 2.878 25.817 1.00 75.44 85 ILE A C 1
ATOM 719 O O . ILE A 1 85 ? -26.224 4.023 26.184 1.00 75.44 85 ILE A O 1
ATOM 723 N N . SER A 1 86 ? -26.928 1.947 25.743 1.00 76.50 86 SER A N 1
ATOM 724 C CA . SER A 1 86 ? -28.317 2.213 26.126 1.00 76.50 86 SER A CA 1
ATOM 725 C C . SER A 1 86 ? -28.433 2.622 27.596 1.00 76.50 86 SER A C 1
ATOM 727 O O . SER A 1 86 ? -29.260 3.463 27.933 1.00 76.50 86 SER A O 1
ATOM 729 N N . GLN A 1 87 ? -27.594 2.058 28.468 1.00 74.44 87 GLN A N 1
ATOM 730 C CA . GLN A 1 87 ? -27.497 2.458 29.869 1.00 74.44 87 GLN A CA 1
ATOM 731 C C . GLN A 1 87 ? -26.844 3.839 30.001 1.00 74.44 87 GLN A C 1
ATOM 733 O O . GLN A 1 87 ? -27.426 4.690 30.664 1.00 74.44 87 GLN A O 1
ATOM 738 N N . LEU A 1 88 ? -25.731 4.099 29.302 1.00 68.12 88 LEU A N 1
ATOM 739 C CA . LEU A 1 88 ? -25.043 5.401 29.214 1.00 68.12 88 LEU A CA 1
ATOM 740 C C . LEU A 1 88 ? -25.975 6.538 28.778 1.00 68.12 88 LEU A C 1
ATOM 742 O O . LEU A 1 88 ? -25.932 7.620 29.356 1.00 68.12 88 LEU A O 1
ATOM 746 N N . ARG A 1 89 ? -26.903 6.275 27.849 1.00 66.25 89 ARG A N 1
ATOM 747 C CA . ARG A 1 89 ? -27.953 7.227 27.435 1.00 66.25 89 ARG A CA 1
ATOM 748 C C . ARG A 1 89 ? -28.888 7.662 28.566 1.00 66.25 89 ARG A C 1
ATOM 750 O O . ARG A 1 89 ? -29.594 8.653 28.383 1.00 66.25 89 ARG A O 1
ATOM 757 N N . ASN A 1 90 ? -28.925 6.942 29.684 1.00 68.25 90 ASN A N 1
ATOM 758 C CA . ASN A 1 90 ? -29.778 7.232 30.835 1.00 68.25 90 ASN A CA 1
ATOM 759 C C . ASN A 1 90 ? -28.998 7.774 32.048 1.00 68.25 90 ASN A C 1
ATOM 761 O O . ASN A 1 90 ? -29.622 8.100 33.054 1.00 68.25 90 ASN A O 1
ATOM 765 N N . TYR A 1 91 ? -27.664 7.869 31.974 1.00 65.88 91 TYR A N 1
ATOM 766 C CA . TYR A 1 91 ? -26.851 8.517 33.010 1.00 65.88 91 TYR A CA 1
ATOM 767 C C . TYR A 1 91 ? -26.977 10.047 32.942 1.00 65.88 91 TYR A C 1
ATOM 769 O O . TYR A 1 91 ? -27.486 10.589 31.959 1.00 65.88 91 TYR A O 1
ATOM 777 N N . ASN A 1 92 ? -26.520 10.741 33.994 1.00 56.75 92 ASN A N 1
ATOM 778 C CA . ASN A 1 92 ? -26.504 12.204 34.069 1.00 56.75 92 ASN A CA 1
ATOM 779 C C . ASN A 1 92 ? -25.787 12.788 32.849 1.00 56.75 92 ASN A C 1
ATOM 781 O O . ASN A 1 92 ? -24.565 12.717 32.733 1.00 56.75 92 ASN A O 1
ATOM 785 N N . LYS A 1 93 ? -26.576 13.348 31.933 1.00 64.44 93 LYS A N 1
ATOM 786 C CA . LYS A 1 93 ? -26.075 14.008 30.735 1.00 64.44 93 LYS A CA 1
ATOM 787 C C . LYS A 1 93 ? -25.632 15.399 31.124 1.00 64.44 93 LYS A C 1
ATOM 789 O O . LYS A 1 93 ? -26.456 16.209 31.545 1.00 64.44 93 LYS A O 1
ATOM 794 N N . THR A 1 94 ? -24.361 15.693 30.917 1.00 58.66 94 THR A N 1
ATOM 795 C CA . THR A 1 94 ? -23.932 17.083 30.864 1.00 58.66 94 THR A CA 1
ATOM 796 C C . THR A 1 94 ? -24.175 17.553 29.438 1.00 58.66 94 THR A C 1
ATOM 798 O O . THR A 1 94 ? -23.485 17.130 28.511 1.00 58.66 94 THR A O 1
ATOM 801 N N . GLN A 1 95 ? -25.207 18.373 29.241 1.00 55.62 95 GLN A N 1
ATOM 802 C CA . GLN A 1 95 ? -25.352 19.129 28.002 1.00 55.62 95 GLN A CA 1
ATOM 803 C C . GLN A 1 95 ? -24.244 20.184 28.013 1.00 55.62 95 GLN A C 1
ATOM 805 O O . GLN A 1 95 ? -24.178 20.983 28.947 1.00 55.62 95 GLN A O 1
ATOM 810 N N . LYS A 1 96 ? -23.312 20.120 27.060 1.00 54.75 96 LYS A N 1
ATOM 811 C CA . LYS A 1 96 ? -22.207 21.079 27.012 1.00 54.75 96 LYS A CA 1
ATOM 812 C C . LYS A 1 96 ? -22.629 22.358 26.301 1.00 54.75 96 LYS A C 1
ATOM 814 O O . LYS A 1 96 ? -23.354 22.314 25.312 1.00 54.75 96 LYS A O 1
ATOM 819 N N . ASP A 1 97 ? -22.125 23.473 26.819 1.00 45.94 97 ASP A N 1
ATOM 820 C CA . ASP A 1 97 ? -22.076 24.742 26.103 1.00 45.94 97 ASP A CA 1
ATOM 821 C C . ASP A 1 97 ? -20.996 24.655 25.018 1.00 45.94 97 ASP A C 1
ATOM 823 O O . ASP A 1 97 ? -19.850 24.284 25.306 1.00 45.94 97 ASP A O 1
ATOM 827 N N . TYR A 1 98 ? -21.364 25.046 23.798 1.00 44.81 98 TYR A N 1
ATOM 828 C CA . TYR A 1 98 ? -20.571 24.975 22.558 1.00 44.81 98 TYR A CA 1
ATOM 829 C C . TYR A 1 98 ? -19.216 25.719 22.598 1.00 44.81 98 TYR A C 1
ATOM 831 O O . TYR A 1 98 ? -18.443 25.661 21.651 1.00 44.81 98 TYR A O 1
ATOM 839 N N . ASN A 1 99 ? -18.901 26.414 23.698 1.00 40.41 99 ASN A N 1
ATOM 840 C CA . ASN A 1 99 ? -17.715 27.263 23.858 1.00 40.41 99 ASN A CA 1
ATOM 841 C C . ASN A 1 99 ? -16.622 26.665 24.761 1.00 40.41 99 ASN A C 1
ATOM 843 O O . ASN A 1 99 ? -15.655 27.352 25.093 1.00 40.41 99 ASN A O 1
ATOM 847 N N . THR A 1 100 ? -16.751 25.413 25.209 1.00 44.06 100 THR A N 1
ATOM 848 C CA . THR A 1 100 ? -15.718 24.796 26.057 1.00 44.06 100 THR A CA 1
ATOM 849 C C . THR A 1 100 ? -14.681 24.061 25.218 1.00 44.06 100 THR A C 1
ATOM 851 O O . THR A 1 100 ? -14.925 22.946 24.767 1.00 44.06 100 THR A O 1
ATOM 854 N N . HIS A 1 101 ? -13.504 24.681 25.070 1.00 41.09 101 HIS A N 1
ATOM 855 C CA . HIS A 1 101 ? -12.295 24.038 24.554 1.00 41.09 101 HIS A CA 1
ATOM 856 C C . HIS A 1 101 ? -12.102 22.682 25.244 1.00 41.09 101 HIS A C 1
ATOM 858 O O . HIS A 1 101 ? -11.939 22.596 26.467 1.00 41.09 101 HIS A O 1
ATOM 864 N N . PHE A 1 102 ? -12.158 21.617 24.453 1.00 46.03 102 PHE A N 1
ATOM 865 C CA . PHE A 1 102 ? -11.698 20.309 24.875 1.00 46.03 102 PHE A CA 1
ATOM 866 C C . PHE A 1 102 ? -10.185 20.434 25.039 1.00 46.03 102 PHE A C 1
ATOM 868 O O . PHE A 1 102 ? -9.508 20.897 24.127 1.00 46.03 102 PHE A O 1
ATOM 875 N N . GLY A 1 103 ? -9.650 20.124 26.224 1.00 42.53 103 GLY A N 1
ATOM 876 C CA . GLY A 1 103 ? -8.198 20.077 26.422 1.00 42.53 103 GLY A CA 1
ATOM 877 C C . GLY A 1 103 ? -7.522 19.118 25.428 1.00 42.53 103 GLY A C 1
ATOM 878 O O . GLY A 1 103 ? -8.187 18.503 24.607 1.00 42.53 103 GLY A O 1
ATOM 879 N N . ASN A 1 104 ? -6.202 18.953 25.538 1.00 40.25 104 ASN A N 1
ATOM 880 C CA . ASN A 1 104 ? -5.307 18.244 24.597 1.00 40.25 104 ASN A CA 1
ATOM 881 C C . ASN A 1 104 ? -5.658 16.782 24.192 1.00 40.25 104 ASN A C 1
ATOM 883 O O . ASN A 1 104 ? -4.824 16.107 23.586 1.00 40.25 104 ASN A O 1
ATOM 887 N N . GLU A 1 105 ? -6.829 16.238 24.522 1.00 45.81 105 GLU A N 1
ATOM 888 C CA . GLU A 1 105 ? -7.216 14.865 24.211 1.00 45.81 105 GLU A CA 1
ATOM 889 C C . GLU A 1 105 ? -8.142 14.768 23.002 1.00 45.81 105 GLU A C 1
ATOM 891 O O . GLU A 1 105 ? -9.355 14.954 23.053 1.00 45.81 105 GLU A O 1
ATOM 896 N N . ARG A 1 106 ? -7.478 14.428 21.904 1.00 60.56 106 ARG A N 1
ATOM 897 C CA . ARG A 1 106 ? -7.981 14.179 20.560 1.00 60.56 106 ARG A CA 1
ATOM 898 C C . ARG A 1 106 ? -8.545 12.751 20.490 1.00 60.56 106 ARG A C 1
ATOM 900 O O . ARG A 1 106 ? -7.885 11.813 20.944 1.00 60.56 106 ARG A O 1
ATOM 907 N N . PHE A 1 107 ? -9.741 12.558 19.936 1.00 64.38 107 PHE A N 1
ATOM 908 C CA . PHE A 1 107 ? -10.375 11.236 19.812 1.00 64.38 107 PHE A CA 1
ATOM 909 C C . PHE A 1 107 ? -9.461 10.243 19.095 1.00 64.38 107 PHE A C 1
ATOM 911 O O . PHE A 1 107 ? -9.034 10.491 17.972 1.00 64.38 107 PHE A O 1
ATOM 918 N N . LYS A 1 108 ? -9.176 9.104 19.735 1.00 69.38 108 LYS A N 1
ATOM 919 C CA . LYS A 1 108 ? -8.406 8.007 19.125 1.00 69.38 108 LYS A CA 1
ATOM 920 C C . LYS A 1 108 ? -9.282 6.868 18.628 1.00 69.38 108 LYS A C 1
ATOM 922 O O . LYS A 1 108 ? -8.819 6.050 17.845 1.00 69.38 108 LYS A O 1
ATOM 927 N N . THR A 1 109 ? -10.535 6.781 19.068 1.00 80.88 109 THR A N 1
ATOM 928 C CA . THR A 1 109 ? -11.384 5.632 18.753 1.00 80.88 109 THR A CA 1
ATOM 929 C C . THR A 1 109 ? -12.811 6.031 18.426 1.00 80.88 109 THR A C 1
ATOM 931 O O . THR A 1 109 ? -13.465 6.713 19.215 1.00 80.88 109 THR A O 1
ATOM 934 N N . MET A 1 110 ? -13.313 5.497 17.314 1.00 82.94 110 MET A N 1
ATOM 935 C CA . MET A 1 110 ? -14.715 5.546 16.915 1.00 82.94 110 MET A CA 1
ATOM 936 C C . MET A 1 110 ? -15.305 4.133 16.857 1.00 82.94 110 MET A C 1
ATOM 938 O O . MET A 1 110 ? -14.691 3.205 16.335 1.00 82.94 110 MET A O 1
ATOM 942 N N . PHE A 1 111 ? -16.515 3.968 17.377 1.00 85.81 111 PHE A N 1
ATOM 943 C CA . PHE A 1 111 ? -17.300 2.743 17.283 1.00 85.81 111 PHE A CA 1
ATOM 944 C C . PHE A 1 111 ? -18.532 3.008 16.424 1.00 85.81 111 PHE A C 1
ATOM 946 O O . PHE A 1 111 ? -19.355 3.845 16.784 1.00 85.81 111 PHE A O 1
ATOM 953 N N . VAL A 1 112 ? -18.695 2.243 15.347 1.00 85.38 112 VAL A N 1
ATOM 954 C CA . VAL A 1 112 ? -19.926 2.183 14.553 1.00 85.38 112 VAL A CA 1
ATOM 955 C C . VAL A 1 112 ? -20.598 0.850 14.843 1.00 85.38 112 VAL A C 1
ATOM 957 O O . VAL A 1 112 ? -20.068 -0.219 14.539 1.00 85.38 112 VAL A O 1
ATOM 960 N N . ILE A 1 113 ? -21.761 0.905 15.477 1.00 84.75 113 ILE A N 1
ATOM 961 C CA . ILE A 1 113 ? -22.464 -0.259 16.011 1.00 84.75 113 ILE A CA 1
ATOM 962 C C . ILE A 1 113 ? -23.753 -0.422 15.235 1.00 84.75 113 ILE A C 1
ATOM 964 O O . ILE A 1 113 ? -24.625 0.442 15.289 1.00 84.75 113 ILE A O 1
ATOM 968 N N . LYS A 1 114 ? -23.892 -1.551 14.545 1.00 83.25 114 LYS A N 1
ATOM 969 C CA . LYS A 1 114 ? -25.116 -1.929 13.845 1.00 83.25 114 LYS A CA 1
ATOM 970 C C . LYS A 1 114 ? -25.805 -3.045 14.612 1.00 83.25 114 LYS A C 1
ATOM 972 O O . LYS A 1 114 ? -25.206 -4.082 14.891 1.00 83.25 114 LYS A O 1
ATOM 977 N N . TYR A 1 115 ? -27.063 -2.828 14.974 1.00 80.44 115 TYR A N 1
ATOM 978 C CA . TYR A 1 115 ? -27.893 -3.804 15.674 1.00 80.44 115 TYR A CA 1
ATOM 979 C C . TYR A 1 115 ? -29.336 -3.694 15.178 1.00 80.44 115 TYR A C 1
ATOM 981 O O . TYR A 1 115 ? -29.925 -2.619 15.255 1.00 80.44 115 TYR A O 1
ATOM 989 N N . ASN A 1 116 ? -29.926 -4.782 14.662 1.00 74.31 116 ASN A N 1
ATOM 990 C CA . ASN A 1 116 ? -31.289 -4.783 14.103 1.00 74.31 116 ASN A CA 1
ATOM 991 C C . ASN A 1 116 ? -31.554 -3.614 13.123 1.00 74.31 116 ASN A C 1
ATOM 993 O O . ASN A 1 116 ? -32.548 -2.895 13.252 1.00 74.31 116 ASN A O 1
ATOM 997 N N . SER A 1 117 ? -30.635 -3.377 12.180 1.00 68.69 117 SER A N 1
ATOM 998 C CA . SER A 1 117 ? -30.713 -2.278 11.195 1.00 68.69 117 SER A CA 1
ATOM 999 C C . SER A 1 117 ? -30.645 -0.856 11.772 1.00 68.69 117 SER A C 1
ATOM 1001 O O . SER A 1 117 ? -30.792 0.101 11.020 1.00 68.69 117 SER A O 1
ATOM 1003 N N . HIS A 1 118 ? -30.398 -0.699 13.074 1.00 73.75 118 HIS A N 1
ATOM 1004 C CA . HIS A 1 118 ? -30.095 0.591 13.688 1.00 73.75 118 HIS A CA 1
ATOM 1005 C C . HIS A 1 118 ? -28.581 0.747 13.755 1.00 73.75 118 HIS A C 1
ATOM 1007 O O . HIS A 1 118 ? -27.896 -0.172 14.210 1.00 73.75 118 HIS A O 1
ATOM 1013 N N . GLN A 1 119 ? -28.077 1.890 13.299 1.00 79.50 119 GLN A N 1
ATOM 1014 C CA . GLN A 1 119 ? -26.668 2.247 13.379 1.00 79.50 119 GLN A CA 1
ATOM 1015 C C . GLN A 1 119 ? -26.494 3.376 14.389 1.00 79.50 119 GLN A C 1
ATOM 1017 O O . GLN A 1 119 ? -27.194 4.383 14.324 1.00 79.50 119 GLN A O 1
ATOM 1022 N N . ASP A 1 120 ? -25.554 3.196 15.307 1.00 79.44 120 ASP A N 1
ATOM 1023 C CA . ASP A 1 120 ? -25.126 4.216 16.252 1.00 79.44 120 ASP A CA 1
ATOM 1024 C C . ASP A 1 120 ? -23.608 4.394 16.144 1.00 79.44 120 ASP A C 1
ATOM 1026 O O . ASP A 1 120 ? -22.867 3.410 16.196 1.00 79.44 120 ASP A O 1
ATOM 1030 N N . THR A 1 121 ? -23.161 5.644 16.029 1.00 78.88 121 THR A N 1
ATOM 1031 C CA . THR A 1 121 ? -21.744 6.028 16.073 1.00 78.88 121 THR A CA 1
ATOM 1032 C C . THR A 1 121 ? -21.442 6.672 17.428 1.00 78.88 121 THR A C 1
ATOM 1034 O O . THR A 1 121 ? -22.222 7.491 17.921 1.00 78.88 121 THR A O 1
ATOM 1037 N N . LEU A 1 122 ? -20.331 6.297 18.060 1.00 80.69 122 LEU A N 1
ATOM 1038 C CA . LEU A 1 122 ? -19.808 6.974 19.250 1.00 80.69 122 LEU A CA 1
ATOM 1039 C C . LEU A 1 122 ? -18.289 7.072 19.199 1.00 80.69 122 LEU A C 1
ATOM 1041 O O . LEU A 1 122 ? -17.631 6.244 18.570 1.00 80.69 122 LEU A O 1
ATOM 1045 N N . PHE A 1 123 ? -17.742 8.022 19.948 1.00 79.62 123 PHE A N 1
ATOM 1046 C CA . PHE A 1 123 ? -16.305 8.152 20.159 1.00 79.62 123 PHE A CA 1
ATOM 1047 C C . PHE A 1 123 ? -15.958 7.866 21.615 1.00 79.62 123 PHE A C 1
ATOM 1049 O O . PHE A 1 123 ? -16.713 8.211 22.527 1.00 79.62 123 PHE A O 1
ATOM 1056 N N . TYR A 1 124 ? -14.817 7.217 21.833 1.00 81.12 124 TYR A N 1
ATOM 1057 C CA . TYR A 1 124 ? -14.331 6.853 23.161 1.00 81.12 124 TYR A CA 1
ATOM 1058 C C . TYR A 1 124 ? -12.904 7.363 23.357 1.00 81.12 124 TYR A C 1
ATOM 1060 O O . TYR A 1 124 ? -12.019 7.073 22.549 1.00 81.12 124 TYR A O 1
ATOM 1068 N N . SER A 1 125 ? -12.679 8.103 24.444 1.00 77.56 125 SER A N 1
ATOM 1069 C CA . SER A 1 125 ? -11.339 8.475 24.898 1.00 77.56 125 SER A CA 1
ATOM 1070 C C . SER A 1 125 ? -10.835 7.453 25.915 1.00 77.56 125 SER A C 1
ATOM 1072 O O . SER A 1 125 ? -11.399 7.303 27.000 1.00 77.56 125 SER A O 1
ATOM 1074 N N . THR A 1 126 ? -9.737 6.769 25.588 1.00 75.31 126 THR A N 1
ATOM 1075 C CA . THR A 1 126 ? -9.081 5.801 26.483 1.00 75.31 126 THR A CA 1
ATOM 1076 C C . THR A 1 126 ? -8.417 6.443 27.700 1.00 75.31 126 THR A C 1
ATOM 1078 O O . THR A 1 126 ? -8.098 5.732 28.652 1.00 75.31 126 THR A O 1
ATOM 1081 N N . ASN A 1 127 ? -8.170 7.753 27.654 1.00 72.56 127 ASN A N 1
ATOM 1082 C CA . ASN A 1 127 ? -7.424 8.478 28.673 1.00 72.56 127 ASN A CA 1
ATOM 1083 C C . ASN A 1 127 ? -8.362 9.154 29.687 1.00 72.56 127 ASN A C 1
ATOM 1085 O O . ASN A 1 127 ? -8.201 8.957 30.891 1.00 72.56 127 ASN A O 1
ATOM 1089 N N . THR A 1 128 ? -9.379 9.889 29.216 1.00 73.75 128 THR A N 1
ATOM 1090 C CA . THR A 1 128 ? -10.402 10.504 30.085 1.00 73.75 128 THR A CA 1
ATOM 1091 C C . THR A 1 128 ? -11.547 9.562 30.456 1.00 73.75 128 THR A C 1
ATOM 1093 O O . THR A 1 128 ? -12.334 9.894 31.347 1.00 73.75 128 THR A O 1
ATOM 1096 N N . ASN A 1 129 ? -11.650 8.388 29.818 1.00 77.62 129 ASN A N 1
ATOM 1097 C CA . ASN A 1 129 ? -12.806 7.486 29.914 1.00 77.62 129 ASN A CA 1
ATOM 1098 C C . ASN A 1 129 ? -14.131 8.183 29.558 1.00 77.62 129 ASN A C 1
ATOM 1100 O O . ASN A 1 129 ? -15.189 7.867 30.102 1.00 77.62 129 ASN A O 1
ATOM 1104 N N . GLU A 1 130 ? -14.081 9.154 28.655 1.00 78.81 130 GLU A N 1
ATOM 1105 C CA . GLU A 1 130 ? -15.260 9.868 28.181 1.00 78.81 130 GLU A CA 1
ATOM 1106 C C . GLU A 1 130 ? -15.805 9.235 26.902 1.00 78.81 130 GLU A C 1
ATOM 1108 O O . GLU A 1 130 ? -15.062 8.770 26.033 1.00 78.81 130 GLU A O 1
ATOM 1113 N N . ILE A 1 131 ? -17.130 9.232 26.799 1.00 79.62 131 ILE A N 1
ATOM 1114 C CA . ILE A 1 131 ? -17.892 8.722 25.666 1.00 79.62 131 ILE A CA 1
ATOM 1115 C C . ILE A 1 131 ? -18.686 9.873 25.079 1.00 79.62 131 ILE A C 1
ATOM 1117 O O . ILE A 1 131 ? -19.445 10.542 25.780 1.00 79.62 131 ILE A O 1
ATOM 1121 N N . TYR A 1 132 ? -18.529 10.060 23.780 1.00 77.12 132 TYR A N 1
ATOM 1122 C CA . TYR A 1 132 ? -19.118 11.149 23.027 1.00 77.12 132 TYR A CA 1
ATOM 1123 C C . TYR A 1 132 ? -20.129 10.547 22.069 1.00 77.12 132 TYR A C 1
ATOM 1125 O O . TYR A 1 132 ? -19.805 9.663 21.272 1.00 77.12 132 TYR A O 1
ATOM 1133 N N . TYR A 1 133 ? -21.379 10.968 22.210 1.00 75.25 133 TYR A N 1
ATOM 1134 C CA . TYR A 1 133 ? -22.495 10.384 21.486 1.00 75.25 133 TYR A CA 1
ATOM 1135 C C . TYR A 1 133 ? -23.531 11.459 21.171 1.00 75.25 133 TYR A C 1
ATOM 1137 O O . TYR A 1 133 ? -24.213 11.962 22.072 1.00 75.25 133 TYR A O 1
ATOM 1145 N N . LYS A 1 134 ? -23.681 11.773 19.878 1.00 72.06 134 LYS A N 1
ATOM 1146 C CA . LYS A 1 134 ? -24.502 12.900 19.408 1.00 72.06 134 LYS A CA 1
ATOM 1147 C C . LYS A 1 134 ? -24.115 14.166 20.187 1.00 72.06 134 LYS A C 1
ATOM 1149 O O . LYS A 1 134 ? -22.934 14.435 20.353 1.00 72.06 134 LYS A O 1
ATOM 1154 N N . ASN A 1 135 ? -25.087 14.873 20.759 1.00 65.50 135 ASN A N 1
ATOM 1155 C CA . ASN A 1 135 ? -24.867 16.152 21.438 1.00 65.50 135 ASN A CA 1
ATOM 1156 C C . ASN A 1 135 ? -24.540 16.011 22.937 1.00 65.50 135 ASN A C 1
ATOM 1158 O O . ASN A 1 135 ? -24.810 16.926 23.716 1.00 65.50 135 ASN A O 1
ATOM 1162 N N . TYR A 1 136 ? -24.040 14.850 23.374 1.00 67.75 136 TYR A N 1
ATOM 1163 C CA . TYR A 1 136 ? -23.818 14.562 24.791 1.00 67.75 136 TYR A CA 1
ATOM 1164 C C . TYR A 1 136 ? -22.480 13.878 25.042 1.00 67.75 136 TYR A C 1
ATOM 1166 O O . TYR A 1 136 ? -22.008 13.068 24.242 1.00 67.75 136 TYR A O 1
ATOM 1174 N N . ILE A 1 137 ? -21.934 14.152 26.225 1.00 73.69 137 ILE A N 1
ATOM 1175 C CA . ILE A 1 137 ? -20.737 13.506 26.754 1.00 73.69 137 ILE A CA 1
ATOM 1176 C C . ILE A 1 137 ? -21.120 12.783 28.034 1.00 73.69 137 ILE A C 1
ATOM 1178 O O . ILE A 1 137 ? -21.817 13.332 28.893 1.00 73.69 137 ILE A O 1
ATOM 1182 N N . VAL A 1 138 ? -20.653 11.549 28.158 1.00 76.25 138 VAL A N 1
ATOM 1183 C CA . VAL A 1 138 ? -20.836 10.721 29.344 1.00 76.25 138 VAL A CA 1
ATOM 1184 C C . VAL A 1 138 ? -19.467 10.278 29.830 1.00 76.25 138 VAL A C 1
ATOM 1186 O O . VAL A 1 138 ? -18.701 9.679 29.080 1.00 76.25 138 VAL A O 1
ATOM 1189 N N . LYS A 1 139 ? -19.156 10.552 31.096 1.00 77.12 139 LYS A N 1
ATOM 1190 C CA . LYS A 1 139 ? -17.951 10.029 31.738 1.00 77.12 139 LYS A CA 1
ATOM 1191 C C . LYS A 1 139 ? -18.226 8.621 32.258 1.00 77.12 139 LYS A C 1
ATOM 1193 O O . LYS A 1 139 ? -19.117 8.431 33.084 1.00 77.12 139 LYS A O 1
ATOM 1198 N N . ASP A 1 140 ? -17.467 7.634 31.795 1.00 76.94 140 ASP A N 1
ATOM 1199 C CA . ASP A 1 140 ? -17.578 6.242 32.242 1.00 76.94 140 ASP A CA 1
ATOM 1200 C C . ASP A 1 140 ? -16.828 6.023 33.570 1.00 76.94 140 ASP A C 1
ATOM 1202 O O . ASP A 1 140 ? -15.841 5.294 33.647 1.00 76.94 140 ASP A O 1
ATOM 1206 N N . GLU A 1 141 ? -17.281 6.680 34.643 1.00 73.62 141 GLU A N 1
ATOM 1207 C CA . GLU A 1 141 ? -16.596 6.686 35.951 1.00 73.62 141 GLU A CA 1
ATOM 1208 C C . GLU A 1 141 ? -16.420 5.290 36.568 1.00 73.62 141 GLU A C 1
ATOM 1210 O O . GLU A 1 141 ? -15.482 5.050 37.326 1.00 73.62 141 GLU A O 1
ATOM 1215 N N . LYS A 1 142 ? -17.321 4.356 36.246 1.00 79.25 142 LYS A N 1
ATOM 1216 C CA . LYS A 1 142 ? -17.299 2.973 36.749 1.00 79.25 142 LYS A CA 1
ATOM 1217 C C . LYS A 1 142 ? -16.634 1.986 35.787 1.00 79.25 142 LYS A C 1
ATOM 1219 O O . LYS A 1 142 ? -16.616 0.780 36.077 1.00 79.25 142 LYS A O 1
ATOM 1224 N N . GLU A 1 143 ? -16.101 2.476 34.669 1.00 80.88 143 GLU A N 1
ATOM 1225 C CA . GLU A 1 143 ? -15.556 1.673 33.573 1.00 80.88 143 GLU A CA 1
ATOM 1226 C C . GLU A 1 143 ? -16.558 0.620 33.039 1.00 80.88 143 GLU A C 1
ATOM 1228 O O . GLU A 1 143 ? -16.172 -0.488 32.658 1.00 80.88 143 GLU A O 1
ATOM 1233 N N . GLU A 1 144 ? -17.866 0.897 33.071 1.00 81.88 144 GLU A N 1
ATOM 1234 C CA . GLU A 1 144 ? -18.913 -0.035 32.626 1.00 81.88 144 GLU A CA 1
ATOM 1235 C C . GLU A 1 144 ? -18.859 -0.277 31.115 1.00 81.88 144 GLU A C 1
ATOM 1237 O O . GLU A 1 144 ? -19.074 -1.409 30.663 1.00 81.88 144 GLU A O 1
ATOM 1242 N N . PHE A 1 145 ? -18.530 0.752 30.332 1.00 83.50 145 PHE A N 1
ATOM 1243 C CA . PHE A 1 145 ? -18.312 0.611 28.898 1.00 83.50 145 PHE A CA 1
ATOM 1244 C C . PHE A 1 145 ? -17.042 -0.181 28.629 1.00 83.50 145 PHE A C 1
ATOM 1246 O O . PHE A 1 145 ? -17.091 -1.176 27.909 1.00 83.50 145 PHE A O 1
ATOM 1253 N N . LYS A 1 146 ? -15.929 0.170 29.275 1.00 84.06 146 LYS A N 1
ATOM 1254 C CA . LYS A 1 146 ? -14.657 -0.554 29.120 1.00 84.06 146 LYS A CA 1
ATOM 1255 C C . LYS A 1 146 ? -14.780 -2.033 29.506 1.00 84.06 146 LYS A C 1
ATOM 1257 O O . LYS A 1 146 ? -14.318 -2.900 28.770 1.00 84.06 146 LYS A O 1
ATOM 1262 N N . LYS A 1 147 ? -15.496 -2.356 30.591 1.00 86.06 147 LYS A N 1
ATOM 1263 C CA . LYS A 1 147 ? -15.824 -3.741 30.995 1.00 86.06 147 LYS A CA 1
ATOM 1264 C C . LYS A 1 147 ? -16.746 -4.456 30.009 1.00 86.06 147 LYS A C 1
ATOM 1266 O O . LYS A 1 147 ? -16.831 -5.688 30.043 1.00 86.06 147 LYS A O 1
ATOM 1271 N N . SER A 1 148 ? -17.476 -3.724 29.167 1.00 86.38 148 SER A N 1
ATOM 1272 C CA . SER A 1 148 ? -18.330 -4.297 28.125 1.00 86.38 148 SER A CA 1
ATOM 1273 C C . SER A 1 148 ? -17.519 -4.878 26.965 1.00 86.38 148 SER A C 1
ATOM 1275 O O . SER A 1 148 ? -17.920 -5.904 26.410 1.00 86.38 148 SER A O 1
ATOM 1277 N N . LEU A 1 149 ? -16.346 -4.304 26.697 1.00 87.88 149 LEU A N 1
ATOM 1278 C CA . LEU A 1 149 ? -15.453 -4.672 25.604 1.00 87.88 149 LEU A CA 1
ATOM 1279 C C . LEU A 1 149 ? -14.822 -6.058 25.819 1.00 87.88 149 LEU A C 1
ATOM 1281 O O . LEU A 1 149 ? -14.640 -6.522 26.949 1.00 87.88 149 LEU A O 1
ATOM 1285 N N . SER A 1 150 ? -14.502 -6.744 24.721 1.00 88.62 150 SER A N 1
ATOM 1286 C CA . SER A 1 150 ? -13.715 -7.980 24.763 1.00 88.62 150 SER A CA 1
ATOM 1287 C C . SER A 1 150 ? -12.230 -7.666 24.987 1.00 88.62 150 SER A C 1
ATOM 1289 O O . SER A 1 150 ? -11.781 -6.543 24.759 1.00 88.62 150 SER A O 1
ATOM 1291 N N . LYS A 1 151 ? -11.441 -8.668 25.401 1.00 89.38 151 LYS A N 1
ATOM 1292 C CA . LYS A 1 151 ? -9.984 -8.518 25.567 1.00 89.38 151 LYS A CA 1
ATOM 1293 C C . LYS A 1 151 ? -9.302 -8.068 24.271 1.00 89.38 151 LYS A C 1
ATOM 1295 O O . LYS A 1 151 ? -8.423 -7.220 24.323 1.00 89.38 151 LYS A O 1
ATOM 1300 N N . GLU A 1 152 ? -9.728 -8.618 23.139 1.00 88.81 152 GLU A N 1
ATOM 1301 C CA . GLU A 1 152 ? -9.224 -8.269 21.808 1.00 88.81 152 GLU A CA 1
ATOM 1302 C C . GLU A 1 152 ? -9.513 -6.807 21.458 1.00 88.81 152 GLU A C 1
ATOM 1304 O O . GLU A 1 152 ? -8.603 -6.088 21.058 1.00 88.81 152 GLU A O 1
ATOM 1309 N N . ILE A 1 153 ? -10.747 -6.341 21.690 1.00 89.81 153 ILE A N 1
ATOM 1310 C CA . ILE A 1 153 ? -11.103 -4.937 21.466 1.00 89.81 153 ILE A CA 1
ATOM 1311 C C . ILE A 1 153 ? -10.236 -4.045 22.348 1.00 89.81 153 ILE A C 1
ATOM 1313 O O . ILE A 1 153 ? -9.611 -3.125 21.843 1.00 89.81 153 ILE A O 1
ATOM 1317 N N . ILE A 1 154 ? -10.136 -4.342 23.647 1.00 88.94 154 ILE A N 1
ATOM 1318 C CA . ILE A 1 154 ? -9.295 -3.571 24.572 1.00 88.94 154 ILE A CA 1
ATOM 1319 C C . ILE A 1 154 ? -7.851 -3.513 24.058 1.00 88.94 154 ILE A C 1
ATOM 1321 O O . ILE A 1 154 ? -7.287 -2.430 23.956 1.00 88.94 154 ILE A O 1
ATOM 1325 N N . GLN A 1 155 ? -7.263 -4.652 23.685 1.00 89.12 155 GLN A N 1
ATOM 1326 C CA . GLN A 1 155 ? -5.909 -4.693 23.128 1.00 89.12 155 GLN A CA 1
ATOM 1327 C C . GLN A 1 155 ? -5.778 -3.826 21.874 1.00 89.12 155 GLN A C 1
ATOM 1329 O O . GLN A 1 155 ? -4.807 -3.088 21.763 1.00 89.12 155 GLN A O 1
ATOM 1334 N N . PHE A 1 156 ? -6.757 -3.873 20.971 1.00 88.69 156 PHE A N 1
ATOM 1335 C CA . PHE A 1 156 ? -6.779 -3.064 19.758 1.00 88.69 156 PHE A CA 1
ATOM 1336 C C . PHE A 1 156 ? -6.828 -1.556 20.042 1.00 88.69 156 PHE A C 1
ATOM 1338 O O . PHE A 1 156 ? -6.115 -0.805 19.382 1.00 88.69 156 PHE A O 1
ATOM 1345 N N . LEU A 1 157 ? -7.611 -1.116 21.035 1.00 86.56 157 LEU A N 1
ATOM 1346 C CA . LEU A 1 157 ? -7.733 0.298 21.421 1.00 86.56 157 LEU A CA 1
ATOM 1347 C C . LEU A 1 157 ? -6.440 0.884 21.991 1.00 86.56 157 LEU A C 1
ATOM 1349 O O . LEU A 1 157 ? -6.123 2.042 21.743 1.00 86.56 157 LEU A O 1
ATOM 1353 N N . TYR A 1 158 ? -5.703 0.085 22.762 1.00 85.50 158 TYR A N 1
ATOM 1354 C CA . TYR A 1 158 ? -4.491 0.529 23.453 1.00 85.50 158 TYR A CA 1
ATOM 1355 C C . TYR A 1 158 ? -3.207 0.347 22.625 1.00 85.50 158 TYR A C 1
ATOM 1357 O O . TYR A 1 158 ? -2.114 0.543 23.158 1.00 85.50 158 TYR A O 1
ATOM 1365 N N . ARG A 1 159 ? -3.306 -0.016 21.339 1.00 85.81 159 ARG A N 1
ATOM 1366 C CA . ARG A 1 159 ? -2.148 -0.034 20.431 1.00 85.81 159 ARG A CA 1
ATOM 1367 C C . ARG A 1 159 ? -1.616 1.377 20.208 1.00 85.81 159 ARG A C 1
ATOM 1369 O O . ARG A 1 159 ? -2.382 2.303 19.943 1.00 85.81 159 ARG A O 1
ATOM 1376 N N . ASP A 1 160 ? -0.296 1.521 20.246 1.00 84.50 160 ASP A N 1
ATOM 1377 C CA . ASP A 1 160 ? 0.374 2.761 19.862 1.00 84.50 160 ASP A CA 1
ATOM 1378 C C . ASP A 1 160 ? 0.635 2.761 18.352 1.00 84.50 160 ASP A C 1
ATOM 1380 O O . ASP A 1 160 ? 1.741 2.507 17.874 1.00 84.50 160 ASP A O 1
ATOM 1384 N N . LEU A 1 161 ? -0.432 3.011 17.592 1.00 84.06 161 LEU A N 1
ATOM 1385 C CA . LEU A 1 161 ? -0.412 2.949 16.132 1.00 84.06 161 LEU A CA 1
ATOM 1386 C C . LEU A 1 161 ? 0.575 3.935 15.500 1.00 84.06 161 LEU A C 1
ATOM 1388 O O . LEU A 1 161 ? 1.144 3.631 14.452 1.00 84.06 161 LEU A O 1
ATOM 1392 N N . ALA A 1 162 ? 0.798 5.090 16.134 1.00 81.19 162 ALA A N 1
ATOM 1393 C CA . ALA A 1 162 ? 1.761 6.080 15.668 1.00 81.19 162 ALA A CA 1
ATOM 1394 C C . ALA A 1 162 ? 3.186 5.519 15.747 1.00 81.19 162 ALA A C 1
ATOM 1396 O O . ALA A 1 162 ? 3.885 5.468 14.735 1.00 81.19 162 ALA A O 1
ATOM 1397 N N . SER A 1 163 ? 3.588 5.016 16.918 1.00 86.69 163 SER A N 1
ATOM 1398 C CA . SER A 1 163 ? 4.911 4.410 17.096 1.00 86.69 163 SER A CA 1
ATOM 1399 C C . SER A 1 163 ? 5.097 3.161 16.233 1.00 86.69 163 SER A C 1
ATOM 1401 O O . SER A 1 163 ? 6.144 2.995 15.611 1.00 86.69 163 SER A O 1
ATOM 1403 N N . GLU A 1 164 ? 4.084 2.294 16.139 1.00 88.94 164 GLU A N 1
ATOM 1404 C CA . GLU A 1 164 ? 4.125 1.109 15.274 1.00 88.94 164 GLU A CA 1
ATOM 1405 C C . GLU A 1 164 ? 4.341 1.487 13.796 1.00 88.94 164 GLU A C 1
ATOM 1407 O O . GLU A 1 164 ? 5.200 0.904 13.127 1.00 88.94 164 GLU A O 1
ATOM 1412 N N . ARG A 1 165 ? 3.626 2.506 13.295 1.00 86.44 165 ARG A N 1
ATOM 1413 C CA . ARG A 1 165 ? 3.791 3.025 11.929 1.00 86.44 165 ARG A CA 1
ATOM 1414 C C . ARG A 1 165 ? 5.176 3.625 11.710 1.00 86.44 165 ARG A C 1
ATOM 1416 O O . ARG A 1 165 ? 5.784 3.367 10.672 1.00 86.44 165 ARG A O 1
ATOM 1423 N N . GLU A 1 166 ? 5.687 4.400 12.661 1.00 87.81 166 GLU A N 1
ATOM 1424 C CA . GLU A 1 166 ? 7.026 4.991 12.565 1.00 87.81 166 GLU A CA 1
ATOM 1425 C C . GLU A 1 166 ? 8.126 3.923 12.557 1.00 87.81 166 GLU A C 1
ATOM 1427 O O . GLU A 1 166 ? 9.062 4.009 11.761 1.00 87.81 166 GLU A O 1
ATOM 1432 N N . ILE A 1 167 ? 7.990 2.855 13.350 1.00 91.06 167 ILE A N 1
ATOM 1433 C CA . ILE A 1 167 ? 8.908 1.708 13.290 1.00 91.06 167 ILE A CA 1
ATOM 1434 C C . ILE A 1 167 ? 8.926 1.111 11.880 1.00 91.06 167 ILE A C 1
ATOM 1436 O O . ILE A 1 167 ? 10.006 0.836 11.362 1.00 91.06 167 ILE A O 1
ATOM 1440 N N . ILE A 1 168 ? 7.761 0.930 11.245 1.00 90.69 168 ILE A N 1
ATOM 1441 C CA . ILE A 1 168 ? 7.656 0.376 9.885 1.00 90.69 168 ILE A CA 1
ATOM 1442 C C . ILE A 1 168 ? 8.281 1.319 8.851 1.00 90.69 168 ILE A C 1
ATOM 1444 O O . ILE A 1 168 ? 9.054 0.866 8.005 1.00 90.69 168 ILE A O 1
ATOM 1448 N N . LYS A 1 169 ? 7.990 2.625 8.920 1.00 87.12 169 LYS A N 1
ATOM 1449 C CA . LYS A 1 169 ? 8.561 3.629 8.006 1.00 87.12 169 LYS A CA 1
ATOM 1450 C C . LYS A 1 169 ? 10.087 3.658 8.060 1.00 87.12 169 LYS A C 1
ATOM 1452 O O . LYS A 1 169 ? 10.722 3.721 7.008 1.00 87.12 169 LYS A O 1
ATOM 1457 N N . ASN A 1 170 ? 10.650 3.543 9.263 1.00 91.25 170 ASN A N 1
ATOM 1458 C CA . ASN A 1 170 ? 12.091 3.573 9.514 1.00 91.25 170 ASN A CA 1
ATOM 1459 C C . ASN A 1 170 ? 12.812 2.258 9.178 1.00 91.25 170 ASN A C 1
ATOM 1461 O O . ASN A 1 170 ? 14.038 2.180 9.290 1.00 91.25 170 ASN A O 1
ATOM 1465 N N . LEU A 1 171 ? 12.094 1.211 8.753 1.00 93.19 171 LEU A N 1
ATOM 1466 C CA . LEU A 1 171 ? 12.744 0.016 8.225 1.00 93.19 171 LEU A CA 1
ATOM 1467 C C . LEU A 1 171 ? 13.495 0.346 6.936 1.00 93.19 171 LEU A C 1
ATOM 1469 O O . LEU A 1 171 ? 13.031 1.105 6.080 1.00 93.19 171 LEU A O 1
ATOM 1473 N N . ARG A 1 172 ? 14.660 -0.286 6.798 1.00 94.12 172 ARG A N 1
ATOM 1474 C CA . ARG A 1 172 ? 15.524 -0.147 5.632 1.00 94.12 172 ARG A CA 1
ATOM 1475 C C . ARG A 1 172 ? 14.823 -0.664 4.373 1.00 94.12 172 ARG A C 1
ATOM 1477 O O . ARG A 1 172 ? 14.336 -1.792 4.359 1.00 94.12 172 ARG A O 1
ATOM 1484 N N . THR A 1 173 ? 14.868 0.130 3.311 1.00 94.62 173 THR A N 1
ATOM 1485 C CA . THR A 1 173 ? 14.515 -0.272 1.944 1.00 94.62 173 THR A CA 1
ATOM 1486 C C . THR A 1 173 ? 15.788 -0.749 1.225 1.00 94.62 173 THR A C 1
ATOM 1488 O O . THR A 1 173 ? 16.887 -0.259 1.503 1.00 94.62 173 THR A O 1
ATOM 1491 N N . ASN A 1 174 ? 15.689 -1.753 0.350 1.00 96.75 174 ASN A N 1
ATOM 1492 C CA . ASN A 1 174 ? 16.804 -2.122 -0.521 1.00 96.75 174 ASN A CA 1
ATOM 1493 C C . ASN A 1 174 ? 17.102 -0.995 -1.514 1.00 96.75 174 ASN A C 1
ATOM 1495 O O . ASN A 1 174 ? 16.195 -0.293 -1.957 1.00 96.75 174 ASN A O 1
ATOM 1499 N N . SER A 1 175 ? 18.370 -0.880 -1.906 1.00 95.94 175 SER A N 1
ATOM 1500 C CA . SER A 1 175 ? 18.795 0.058 -2.942 1.00 95.94 175 SER A CA 1
ATOM 1501 C C . SER A 1 175 ? 19.620 -0.655 -4.005 1.00 95.94 175 SER A C 1
ATOM 1503 O O . SER A 1 175 ? 20.395 -1.559 -3.679 1.00 95.94 175 SER A O 1
ATOM 1505 N N . ILE A 1 176 ? 19.463 -0.244 -5.259 1.00 95.88 176 ILE A N 1
ATOM 1506 C CA . ILE A 1 176 ? 20.201 -0.757 -6.422 1.00 95.88 176 ILE A CA 1
ATOM 1507 C C . ILE A 1 176 ? 20.713 0.397 -7.278 1.00 95.88 176 ILE A C 1
ATOM 1509 O O . ILE A 1 176 ? 20.220 1.513 -7.154 1.00 95.88 176 ILE A O 1
ATOM 1513 N N . SER A 1 177 ? 21.682 0.134 -8.154 1.00 94.38 177 SER A N 1
ATOM 1514 C CA . SER A 1 177 ? 22.021 1.112 -9.195 1.00 94.38 177 SER A CA 1
ATOM 1515 C C . SER A 1 177 ? 20.946 1.091 -10.268 1.00 94.38 177 SER A C 1
ATOM 1517 O O . SER A 1 177 ? 20.512 0.009 -10.685 1.00 94.38 177 SER A O 1
ATOM 1519 N N . LYS A 1 178 ? 20.576 2.267 -10.783 1.00 91.69 178 LYS A N 1
ATOM 1520 C CA . LYS A 1 178 ? 19.636 2.363 -11.909 1.00 91.69 178 LYS A CA 1
ATOM 1521 C C . LYS A 1 178 ? 20.090 1.543 -13.121 1.00 91.69 178 LYS A C 1
ATOM 1523 O O . LYS A 1 178 ? 19.283 0.932 -13.808 1.00 91.69 178 LYS A O 1
ATOM 1528 N N . ASN A 1 179 ? 21.400 1.380 -13.319 1.00 91.50 179 ASN A N 1
ATOM 1529 C CA . ASN A 1 179 ? 21.948 0.575 -14.416 1.00 91.50 179 ASN A CA 1
ATOM 1530 C C . ASN A 1 179 ? 21.603 -0.924 -14.344 1.00 91.50 179 ASN A C 1
ATOM 1532 O O . ASN A 1 179 ? 21.829 -1.650 -15.311 1.00 91.50 179 ASN A O 1
ATOM 1536 N N . GLN A 1 180 ? 21.078 -1.401 -13.213 1.00 94.75 180 GLN A N 1
ATOM 1537 C CA . GLN A 1 180 ? 20.625 -2.781 -13.030 1.00 94.75 180 GLN A CA 1
ATOM 1538 C C . GLN A 1 180 ? 19.178 -3.006 -13.493 1.00 94.75 180 GLN A C 1
ATOM 1540 O O . GLN A 1 180 ? 18.660 -4.111 -13.314 1.00 94.75 180 GLN A O 1
ATOM 1545 N N . ILE A 1 181 ? 18.529 -1.985 -14.057 1.00 95.56 181 ILE A N 1
ATOM 1546 C CA . ILE A 1 181 ? 17.157 -2.038 -14.559 1.00 95.56 181 ILE A CA 1
ATOM 1547 C C . ILE A 1 181 ? 17.203 -1.951 -16.073 1.00 95.56 181 ILE A C 1
ATOM 1549 O O . ILE A 1 181 ? 17.819 -1.051 -16.648 1.00 95.56 181 ILE A O 1
ATOM 1553 N N . LEU A 1 182 ? 16.542 -2.903 -16.716 1.00 97.12 182 LEU A N 1
ATOM 1554 C CA . LEU A 1 182 ? 16.499 -3.010 -18.161 1.00 97.12 182 LEU A CA 1
ATOM 1555 C C . LEU A 1 182 ? 15.050 -3.114 -18.625 1.00 97.12 182 LEU A C 1
ATOM 1557 O O . LEU A 1 182 ? 14.276 -3.891 -18.069 1.00 97.12 182 LEU A O 1
ATOM 1561 N N . ILE A 1 183 ? 14.721 -2.382 -19.686 1.00 97.06 183 ILE A N 1
ATOM 1562 C CA . ILE A 1 183 ? 13.468 -2.508 -20.430 1.00 97.06 183 ILE A CA 1
ATOM 1563 C C . ILE A 1 183 ? 13.799 -3.093 -21.797 1.00 97.06 183 ILE A C 1
ATOM 1565 O O . ILE A 1 183 ? 14.654 -2.566 -22.506 1.00 97.06 183 ILE A O 1
ATOM 1569 N N . ASN A 1 184 ? 13.190 -4.226 -22.149 1.00 96.62 184 ASN A N 1
ATOM 1570 C CA . ASN A 1 184 ? 13.540 -5.014 -23.337 1.00 96.62 184 ASN A CA 1
ATOM 1571 C C . ASN A 1 184 ? 15.055 -5.298 -23.434 1.00 96.62 184 ASN A C 1
ATOM 1573 O O . ASN A 1 184 ? 15.650 -5.273 -24.510 1.00 96.62 184 ASN A O 1
ATOM 1577 N N . ASN A 1 185 ? 15.688 -5.590 -22.289 1.00 95.81 185 ASN A N 1
ATOM 1578 C CA . ASN A 1 185 ? 17.136 -5.802 -22.134 1.00 95.81 185 ASN A CA 1
ATOM 1579 C C . ASN A 1 185 ? 18.015 -4.570 -22.448 1.00 95.81 185 ASN A C 1
ATOM 1581 O O . ASN A 1 185 ? 19.222 -4.712 -22.652 1.00 95.81 185 ASN A O 1
ATOM 1585 N N . LYS A 1 186 ? 17.442 -3.363 -22.482 1.00 96.62 186 LYS A N 1
ATOM 1586 C CA . LYS A 1 186 ? 18.162 -2.100 -22.677 1.00 96.62 186 LYS A CA 1
ATOM 1587 C C . LYS A 1 186 ? 18.107 -1.261 -21.410 1.00 96.62 186 LYS A C 1
ATOM 1589 O O . LYS A 1 186 ? 17.065 -1.156 -20.770 1.00 96.62 186 LYS A O 1
ATOM 1594 N N . ASN A 1 187 ? 19.226 -0.635 -21.068 1.00 94.00 187 ASN A N 1
ATOM 1595 C CA . ASN A 1 187 ? 19.240 0.422 -20.070 1.00 94.00 187 ASN A CA 1
ATOM 1596 C C . ASN A 1 187 ? 18.691 1.691 -20.733 1.00 94.00 187 ASN A C 1
ATOM 1598 O O . ASN A 1 187 ? 19.314 2.214 -21.655 1.00 94.00 187 ASN A O 1
ATOM 1602 N N . ILE A 1 188 ? 17.519 2.133 -20.283 1.00 93.00 188 ILE A N 1
ATOM 1603 C CA . ILE A 1 188 ? 16.802 3.272 -20.866 1.00 93.00 188 ILE A CA 1
ATOM 1604 C C . ILE A 1 188 ? 17.115 4.5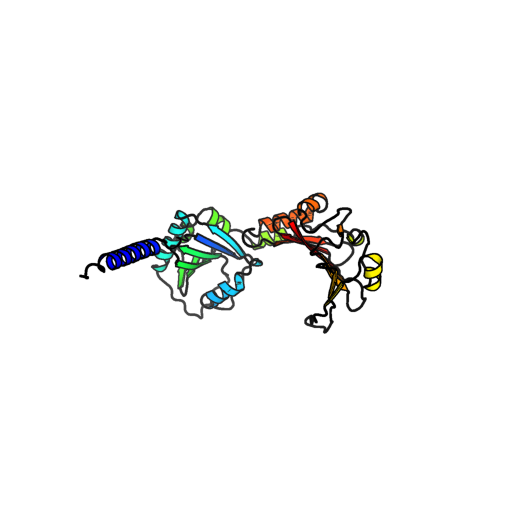99 -20.169 1.00 93.00 188 ILE A C 1
ATOM 1606 O O . ILE A 1 188 ? 16.599 5.637 -20.581 1.00 93.00 188 ILE A O 1
ATOM 1610 N N . PHE A 1 189 ? 17.928 4.590 -19.106 1.00 90.00 189 PHE A N 1
ATOM 1611 C CA . PHE A 1 189 ? 18.225 5.811 -18.367 1.00 90.00 189 PHE A CA 1
ATOM 1612 C C . PHE A 1 189 ? 19.004 6.776 -19.247 1.00 90.00 189 PHE A C 1
ATOM 1614 O O . PHE A 1 189 ? 20.080 6.474 -19.765 1.00 90.00 189 PHE A O 1
ATOM 1621 N N . GLY A 1 190 ? 18.434 7.966 -19.387 1.00 89.88 190 GLY A N 1
ATOM 1622 C CA . GLY A 1 190 ? 18.967 9.029 -20.216 1.00 89.88 190 GLY A CA 1
ATOM 1623 C C . GLY A 1 190 ? 18.665 8.903 -21.709 1.00 89.88 190 GLY A C 1
ATOM 1624 O O . GLY A 1 190 ? 19.201 9.688 -22.488 1.00 89.88 190 GLY A O 1
ATOM 1625 N N . TYR A 1 191 ? 17.819 7.951 -22.115 1.00 94.44 191 TYR A N 1
ATOM 1626 C CA . TYR A 1 191 ? 17.302 7.916 -23.479 1.00 94.44 191 TYR A CA 1
ATOM 1627 C C . TYR A 1 191 ? 16.307 9.050 -23.673 1.00 94.44 191 TYR A C 1
ATOM 1629 O O . TYR A 1 191 ? 15.389 9.215 -22.872 1.00 94.44 191 TYR A O 1
ATOM 1637 N N . ASN A 1 192 ? 16.455 9.786 -24.769 1.00 94.00 192 ASN A N 1
ATOM 1638 C CA . ASN A 1 192 ? 15.386 10.645 -25.257 1.00 94.00 192 ASN A CA 1
ATOM 1639 C C . ASN A 1 192 ? 14.331 9.844 -26.032 1.00 94.00 192 ASN A C 1
ATOM 1641 O O . ASN A 1 192 ? 14.514 8.655 -26.317 1.00 94.00 192 ASN A O 1
ATOM 1645 N N . ARG A 1 193 ? 13.229 10.498 -26.416 1.00 92.31 193 ARG A N 1
ATOM 1646 C CA . ARG A 1 193 ? 12.125 9.850 -27.147 1.00 92.31 193 ARG A CA 1
ATOM 1647 C C . ARG A 1 193 ? 12.589 9.106 -28.396 1.00 92.31 193 ARG A C 1
ATOM 1649 O O . ARG A 1 193 ? 12.250 7.941 -28.582 1.00 92.31 193 ARG A O 1
ATOM 1656 N N . MET A 1 194 ? 13.394 9.755 -29.238 1.00 92.50 194 MET A N 1
ATOM 1657 C CA . MET A 1 194 ? 13.873 9.152 -30.486 1.00 92.50 194 MET A CA 1
ATOM 1658 C C . MET A 1 194 ? 14.741 7.914 -30.236 1.00 92.50 194 MET A C 1
ATOM 1660 O O . MET A 1 194 ? 14.631 6.924 -30.959 1.00 92.50 194 MET A O 1
ATOM 1664 N N . GLN A 1 195 ? 15.610 7.962 -29.224 1.00 95.81 195 GLN A N 1
ATOM 1665 C CA . GLN A 1 195 ? 16.449 6.830 -28.828 1.00 95.81 195 GLN A CA 1
ATOM 1666 C C . GLN A 1 195 ? 15.603 5.682 -28.277 1.00 95.81 195 GLN A C 1
ATOM 1668 O O . GLN A 1 195 ? 15.825 4.535 -28.658 1.00 95.81 195 GLN A O 1
ATOM 1673 N N . PHE A 1 196 ? 14.605 5.989 -27.446 1.00 95.06 196 PHE A N 1
ATOM 1674 C CA . PHE A 1 196 ? 13.675 4.999 -26.914 1.00 95.06 196 PHE A CA 1
ATOM 1675 C C . PHE A 1 196 ? 12.908 4.284 -28.035 1.00 95.06 196 PHE A C 1
ATOM 1677 O O . PHE A 1 196 ? 12.917 3.055 -28.096 1.00 95.06 196 PHE A O 1
ATOM 1684 N N . GLU A 1 197 ? 12.319 5.033 -28.973 1.00 93.81 197 GLU A N 1
ATOM 1685 C CA . GLU A 1 197 ? 11.564 4.455 -30.095 1.00 93.81 197 GLU A CA 1
ATOM 1686 C C . GLU A 1 197 ? 12.423 3.584 -31.014 1.00 93.81 197 GLU A C 1
ATOM 1688 O O . GLU A 1 197 ? 11.947 2.591 -31.565 1.00 93.81 197 GLU A O 1
ATOM 1693 N N . LYS A 1 198 ? 13.699 3.947 -31.172 1.00 95.19 198 LYS A N 1
ATOM 1694 C CA . LYS A 1 198 ? 14.647 3.208 -32.004 1.00 95.19 198 LYS A CA 1
ATOM 1695 C C . LYS A 1 198 ? 15.140 1.921 -31.338 1.00 95.19 198 LYS A C 1
ATOM 1697 O O . LYS A 1 198 ? 15.293 0.912 -32.021 1.00 95.19 198 LYS A O 1
ATOM 1702 N N . GLU A 1 199 ? 15.454 1.971 -30.045 1.00 95.00 199 GLU A N 1
ATOM 1703 C CA . GLU A 1 199 ? 16.187 0.902 -29.351 1.00 95.00 199 GLU A CA 1
ATOM 1704 C C . GLU A 1 199 ? 15.299 -0.015 -28.499 1.00 95.00 199 GLU A C 1
ATOM 1706 O O . GLU A 1 199 ? 15.723 -1.132 -28.193 1.00 95.00 199 GLU A O 1
ATOM 1711 N N . VAL A 1 200 ? 14.108 0.444 -28.094 1.00 93.94 200 VAL A N 1
ATOM 1712 C CA . VAL A 1 200 ? 13.261 -0.233 -27.096 1.00 93.94 200 VAL A CA 1
ATOM 1713 C C . VAL A 1 200 ? 11.933 -0.684 -27.694 1.00 93.94 200 VAL A C 1
ATOM 1715 O O . VAL A 1 200 ? 11.682 -1.889 -27.756 1.00 93.94 200 VAL A O 1
ATOM 1718 N N . ALA A 1 201 ? 11.076 0.260 -28.090 1.00 92.81 201 ALA A N 1
ATOM 1719 C CA . ALA A 1 201 ? 9.758 0.001 -28.670 1.00 92.81 201 ALA A CA 1
ATOM 1720 C C . ALA A 1 201 ? 9.134 1.296 -29.211 1.00 92.81 201 ALA A C 1
ATOM 1722 O O . ALA A 1 201 ? 9.361 2.376 -28.669 1.00 92.81 201 ALA A O 1
ATOM 1723 N N . LYS A 1 202 ? 8.323 1.179 -30.268 1.00 91.31 202 LYS A N 1
ATOM 1724 C CA . LYS A 1 202 ? 7.651 2.317 -30.906 1.00 91.31 202 LYS A CA 1
ATOM 1725 C C . LYS A 1 202 ? 6.482 2.815 -30.053 1.00 91.31 202 LYS A C 1
ATOM 1727 O O . LYS A 1 202 ? 5.721 2.003 -29.534 1.00 91.31 202 LYS A O 1
ATOM 1732 N N . ILE A 1 203 ? 6.328 4.134 -29.953 1.00 90.56 203 ILE A N 1
ATOM 1733 C CA . ILE A 1 203 ? 5.214 4.763 -29.241 1.00 90.56 203 ILE A CA 1
ATOM 1734 C C . ILE A 1 203 ? 3.961 4.729 -30.124 1.00 90.56 203 ILE A C 1
ATOM 1736 O O . ILE A 1 203 ? 4.012 5.091 -31.303 1.00 90.56 203 ILE A O 1
ATOM 1740 N N . ASN A 1 204 ? 2.835 4.302 -29.548 1.00 83.56 204 ASN A N 1
ATOM 1741 C CA . ASN A 1 204 ? 1.582 4.092 -30.279 1.00 83.56 204 ASN A CA 1
ATOM 1742 C C . ASN A 1 204 ? 0.563 5.215 -30.036 1.00 83.56 204 ASN A C 1
ATOM 1744 O O . ASN A 1 204 ? -0.220 5.529 -30.932 1.00 83.56 204 ASN A O 1
ATOM 1748 N N . ILE A 1 205 ? 0.568 5.834 -28.850 1.00 78.12 205 ILE A N 1
ATOM 1749 C CA . ILE A 1 205 ? -0.369 6.905 -28.478 1.00 78.12 205 ILE A CA 1
ATOM 1750 C C . ILE A 1 205 ? 0.398 8.039 -27.792 1.00 78.12 205 ILE A C 1
ATOM 1752 O O . ILE A 1 205 ? 1.318 7.801 -27.013 1.00 78.12 205 ILE A O 1
ATOM 1756 N N . ILE A 1 206 ? -0.004 9.278 -28.070 1.00 76.81 206 ILE A N 1
ATOM 1757 C CA . ILE A 1 206 ? 0.494 10.486 -27.407 1.00 76.81 206 ILE A CA 1
ATOM 1758 C C . ILE A 1 206 ? -0.718 11.195 -26.805 1.00 76.81 206 ILE A C 1
ATOM 1760 O O . ILE A 1 206 ? -1.664 11.506 -27.534 1.00 76.81 206 ILE A O 1
ATOM 1764 N N . ARG A 1 207 ? -0.709 11.427 -25.491 1.00 72.06 207 ARG A N 1
ATOM 1765 C CA . ARG A 1 207 ? -1.716 12.229 -24.786 1.00 72.06 207 ARG A CA 1
ATOM 1766 C C . ARG A 1 207 ? -1.040 13.460 -24.201 1.00 72.06 207 ARG A C 1
ATOM 1768 O O . ARG A 1 207 ? -0.043 13.367 -23.495 1.00 72.06 207 ARG A O 1
ATOM 1775 N N . THR A 1 208 ? -1.580 14.625 -24.512 1.00 58.09 208 THR A N 1
ATOM 1776 C CA . THR A 1 208 ? -1.117 15.904 -23.974 1.00 58.09 208 THR A CA 1
ATOM 1777 C C . THR A 1 208 ? -2.153 16.392 -22.976 1.00 58.09 208 THR A C 1
ATOM 1779 O O . THR A 1 208 ? -2.940 17.283 -23.290 1.00 58.09 208 THR A O 1
ATOM 1782 N N . ASP A 1 209 ? -2.199 15.773 -21.801 1.00 50.59 209 ASP A N 1
ATOM 1783 C CA . ASP A 1 209 ? -3.024 16.292 -20.718 1.00 50.59 209 ASP A CA 1
ATOM 1784 C C . ASP A 1 209 ? -2.169 17.305 -19.949 1.00 50.59 209 ASP A C 1
ATOM 1786 O O . ASP A 1 209 ? -1.213 16.952 -19.264 1.00 50.59 209 ASP A O 1
ATOM 1790 N N . SER A 1 210 ? -2.462 18.595 -20.125 1.00 41.12 210 SER A N 1
ATOM 1791 C CA . SER A 1 210 ? -1.784 19.683 -19.420 1.00 41.12 210 SER A CA 1
ATOM 1792 C C . SER A 1 210 ? -2.012 19.558 -17.912 1.00 41.12 210 SER A C 1
ATOM 1794 O O . SER A 1 210 ? -3.037 20.000 -17.397 1.00 41.12 210 SER A O 1
ATOM 1796 N N . ILE A 1 211 ? -1.057 18.985 -17.184 1.00 47.97 211 ILE A N 1
ATOM 1797 C CA . ILE A 1 211 ? -1.007 19.109 -15.728 1.00 47.97 211 ILE A CA 1
ATOM 1798 C C . ILE A 1 211 ? -0.202 20.369 -15.425 1.00 47.97 211 ILE A C 1
ATOM 1800 O O . ILE A 1 211 ? 1.015 20.383 -15.563 1.00 47.97 211 ILE A O 1
ATOM 1804 N N . ILE A 1 212 ? -0.891 21.437 -15.026 1.00 43.34 212 ILE A N 1
ATOM 1805 C CA . ILE A 1 212 ? -0.246 22.596 -14.407 1.00 43.34 212 ILE A CA 1
ATOM 1806 C C . ILE A 1 212 ? 0.258 22.116 -13.042 1.00 43.34 212 ILE A C 1
ATOM 1808 O O . ILE A 1 212 ? -0.530 21.976 -12.107 1.00 43.34 212 ILE A O 1
ATOM 1812 N N . LEU A 1 213 ? 1.553 21.818 -12.927 1.00 45.69 213 LEU A N 1
ATOM 1813 C CA . LEU A 1 213 ? 2.196 21.687 -11.621 1.00 45.69 213 LEU A CA 1
ATOM 1814 C C . LEU A 1 213 ? 2.106 23.055 -10.939 1.00 45.69 213 LEU A C 1
ATOM 1816 O O . LEU A 1 213 ? 2.399 24.069 -11.569 1.00 45.69 213 LEU A O 1
ATOM 1820 N N . GLU A 1 214 ? 1.669 23.089 -9.678 1.00 45.00 214 GLU A N 1
ATOM 1821 C CA . GLU A 1 214 ? 1.139 24.271 -8.968 1.00 45.00 214 GLU A CA 1
ATOM 1822 C C . GLU A 1 214 ? 2.022 25.538 -8.948 1.00 45.00 214 GLU A C 1
ATOM 1824 O O . GLU A 1 214 ? 1.568 26.557 -8.444 1.00 45.00 214 GLU A O 1
ATOM 1829 N N . ASN A 1 215 ? 3.232 25.544 -9.517 1.00 46.22 215 ASN A N 1
ATOM 1830 C CA . ASN A 1 215 ? 4.065 26.744 -9.638 1.00 46.22 215 ASN A CA 1
ATOM 1831 C C . ASN A 1 215 ? 4.839 26.913 -10.964 1.00 46.22 215 ASN A C 1
ATOM 1833 O O . ASN A 1 215 ? 5.575 27.891 -11.091 1.00 46.22 215 ASN A O 1
ATOM 1837 N N . VAL A 1 216 ? 4.673 26.037 -11.966 1.00 50.22 216 VAL A N 1
ATOM 1838 C CA . VAL A 1 216 ? 5.275 26.210 -13.303 1.00 50.22 216 VAL A CA 1
ATOM 1839 C C . VAL A 1 216 ? 4.324 25.635 -14.351 1.00 50.22 216 VAL A C 1
ATOM 1841 O O . VAL A 1 216 ? 3.886 24.492 -14.251 1.00 50.22 216 VAL A O 1
ATOM 1844 N N . SER A 1 217 ? 3.987 26.425 -15.370 1.00 53.59 217 SER A N 1
ATOM 1845 C CA . SER A 1 217 ? 3.220 25.979 -16.538 1.00 53.59 217 SER A CA 1
ATOM 1846 C C . SER A 1 217 ? 4.074 25.076 -17.436 1.00 53.59 217 SER A C 1
ATOM 1848 O O . SER A 1 217 ? 4.397 25.441 -18.565 1.00 53.59 217 SER A O 1
ATOM 1850 N N . GLU A 1 218 ? 4.485 23.920 -16.930 1.00 57.91 218 GLU A N 1
ATOM 1851 C CA . GLU A 1 218 ? 5.147 22.884 -17.715 1.00 57.91 218 GLU A CA 1
ATOM 1852 C C . GLU A 1 218 ? 4.095 21.935 -18.283 1.00 57.91 218 GLU A C 1
ATOM 1854 O O . GLU A 1 218 ? 3.279 21.364 -17.565 1.00 57.91 218 GLU A O 1
ATOM 1859 N N . THR A 1 219 ? 4.080 21.790 -19.608 1.00 62.16 219 THR A N 1
AT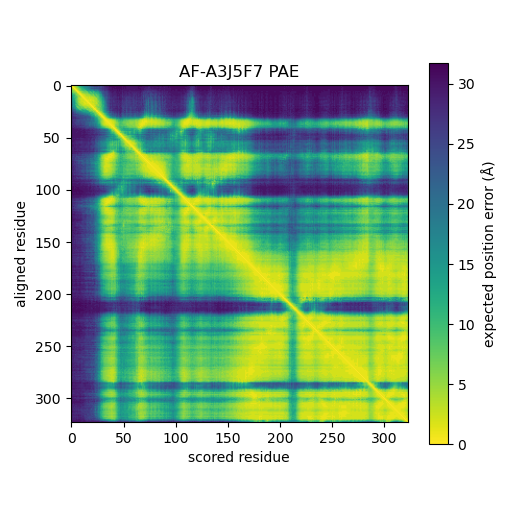OM 1860 C CA . THR A 1 219 ? 3.230 20.795 -20.266 1.00 62.16 219 THR A CA 1
ATOM 1861 C C . THR A 1 219 ? 3.977 19.473 -20.285 1.00 62.16 219 THR A C 1
ATOM 1863 O O . THR A 1 219 ? 4.904 19.296 -21.072 1.00 62.16 219 THR A O 1
ATOM 1866 N N . ILE A 1 220 ? 3.566 18.543 -19.429 1.00 70.38 220 ILE A N 1
ATOM 1867 C CA . ILE A 1 220 ? 4.062 17.170 -19.462 1.00 70.38 220 ILE A CA 1
ATOM 1868 C C . ILE A 1 220 ? 3.294 16.407 -20.545 1.00 70.38 220 ILE A C 1
ATOM 1870 O O . ILE A 1 220 ? 2.064 16.410 -20.571 1.00 70.38 220 ILE A O 1
ATOM 1874 N N . VAL A 1 221 ? 4.024 15.779 -21.467 1.00 78.06 221 VAL A N 1
ATOM 1875 C CA . VAL A 1 221 ? 3.439 14.935 -22.515 1.00 78.06 221 VAL A CA 1
ATOM 1876 C C . VAL A 1 221 ? 3.554 13.477 -22.099 1.00 78.06 221 VAL A C 1
ATOM 1878 O O . VAL A 1 221 ? 4.653 12.984 -21.840 1.00 78.06 221 VAL A O 1
ATOM 1881 N N . ASP A 1 222 ? 2.421 12.784 -22.095 1.00 83.19 222 ASP A N 1
ATOM 1882 C CA . ASP A 1 222 ? 2.350 11.363 -21.800 1.00 83.19 222 ASP A CA 1
ATOM 1883 C C . ASP A 1 222 ? 2.409 10.555 -23.097 1.00 83.19 222 ASP A C 1
ATOM 1885 O O . ASP A 1 222 ? 1.586 10.707 -24.005 1.00 83.19 222 ASP A O 1
ATOM 1889 N N . TYR A 1 223 ? 3.375 9.650 -23.177 1.00 89.38 223 TYR A N 1
ATOM 1890 C CA . TYR A 1 223 ? 3.551 8.743 -24.302 1.00 89.38 223 TYR A CA 1
ATOM 1891 C C . TYR A 1 223 ? 3.167 7.334 -23.873 1.00 89.38 223 TYR A C 1
ATOM 1893 O O . TYR A 1 223 ? 3.455 6.934 -22.751 1.00 89.38 223 TYR A O 1
ATOM 1901 N N . PHE A 1 224 ? 2.540 6.563 -24.757 1.00 90.38 224 PHE A N 1
ATOM 1902 C CA . PHE A 1 224 ? 2.077 5.220 -24.419 1.00 90.38 224 PHE A CA 1
ATOM 1903 C C . PHE A 1 224 ? 2.510 4.167 -25.433 1.00 90.38 224 PHE A C 1
ATOM 1905 O O . PHE A 1 224 ? 2.539 4.401 -26.649 1.00 90.38 224 PHE A O 1
ATOM 1912 N N . ILE A 1 225 ? 2.784 2.978 -24.906 1.00 91.25 225 ILE A N 1
ATOM 1913 C CA . ILE A 1 225 ? 2.966 1.736 -25.655 1.00 91.25 225 ILE A CA 1
ATOM 1914 C C . ILE A 1 225 ? 1.963 0.747 -25.090 1.00 91.25 225 ILE A C 1
ATOM 1916 O O . ILE A 1 225 ? 2.190 0.196 -24.011 1.00 91.25 225 ILE A O 1
ATOM 1920 N N . GLU A 1 226 ? 0.864 0.567 -25.824 1.00 89.56 226 GLU A N 1
ATOM 1921 C CA . GLU A 1 226 ? -0.341 -0.092 -25.315 1.00 89.56 226 GLU A CA 1
ATOM 1922 C C . GLU A 1 226 ? -0.777 0.558 -23.988 1.00 89.56 226 GLU A C 1
ATOM 1924 O O . GLU A 1 226 ? -1.043 1.765 -23.988 1.00 89.56 226 GLU A O 1
ATOM 1929 N N . ASP A 1 227 ? -0.793 -0.181 -22.875 1.00 90.69 227 ASP A N 1
ATOM 1930 C CA . ASP A 1 227 ? -1.224 0.330 -21.568 1.00 90.69 227 ASP A CA 1
ATOM 1931 C C . ASP A 1 227 ? -0.062 0.923 -20.745 1.00 90.69 227 ASP A C 1
ATOM 1933 O O . ASP A 1 227 ? -0.274 1.574 -19.722 1.00 90.69 227 ASP A O 1
ATOM 1937 N N . ASN A 1 228 ? 1.190 0.769 -21.192 1.00 93.25 228 ASN A N 1
ATOM 1938 C CA . ASN A 1 228 ? 2.340 1.337 -20.487 1.00 93.25 228 ASN A CA 1
ATOM 1939 C C . ASN A 1 228 ? 2.504 2.823 -20.800 1.00 93.25 228 ASN A C 1
ATOM 1941 O O . ASN A 1 228 ? 2.537 3.213 -21.969 1.00 93.25 228 ASN A O 1
ATOM 1945 N N . LYS A 1 229 ? 2.717 3.635 -19.763 1.00 93.19 229 LYS A N 1
ATOM 1946 C CA . LYS A 1 229 ? 2.964 5.077 -19.870 1.00 93.19 229 LYS A CA 1
ATOM 1947 C C . LYS A 1 229 ? 4.447 5.393 -19.705 1.00 93.19 229 LYS A C 1
ATOM 1949 O O . LYS A 1 229 ? 5.099 4.924 -18.782 1.00 93.19 229 LYS A O 1
ATOM 1954 N N . ILE A 1 230 ? 4.962 6.249 -20.572 1.00 92.62 230 ILE A N 1
ATOM 1955 C CA . ILE A 1 230 ? 6.324 6.773 -20.570 1.00 92.62 230 ILE A CA 1
ATOM 1956 C C . ILE A 1 230 ? 6.219 8.293 -20.561 1.00 92.62 230 ILE A C 1
ATOM 1958 O O . ILE A 1 230 ? 5.476 8.880 -21.347 1.00 92.62 230 ILE A O 1
ATOM 1962 N N . VAL A 1 231 ? 6.988 8.936 -19.695 1.00 91.12 231 VAL A N 1
ATOM 1963 C CA . VAL A 1 231 ? 7.063 10.391 -19.620 1.00 91.12 231 VAL A CA 1
ATOM 1964 C C . VAL A 1 231 ? 8.509 10.815 -19.768 1.00 91.12 231 VAL A C 1
ATOM 1966 O O . VAL A 1 231 ? 9.403 10.214 -19.166 1.00 91.12 231 VAL A O 1
ATOM 1969 N N . PHE A 1 232 ? 8.722 11.851 -20.570 1.00 89.44 232 PHE A N 1
ATOM 1970 C CA . PHE A 1 232 ? 10.024 12.467 -20.779 1.00 89.44 232 PHE A CA 1
ATOM 1971 C C . PHE A 1 232 ? 10.042 13.832 -20.093 1.00 89.44 232 PHE A C 1
ATOM 1973 O O . PHE A 1 232 ? 9.043 14.551 -20.136 1.00 89.44 232 PHE A O 1
ATOM 1980 N N . HIS A 1 233 ? 11.154 14.169 -19.448 1.00 86.56 233 HIS A N 1
ATOM 1981 C CA . HIS A 1 233 ? 11.332 15.448 -18.778 1.00 86.56 233 HIS A CA 1
ATOM 1982 C C . HIS A 1 233 ? 11.252 16.586 -19.811 1.00 86.56 233 HIS A C 1
ATOM 1984 O O . HIS A 1 233 ? 11.864 16.468 -20.876 1.00 86.56 233 HIS A O 1
ATOM 1990 N N . PRO A 1 234 ? 10.525 17.684 -19.539 1.00 80.12 234 PRO A N 1
ATOM 1991 C CA . PRO A 1 234 ? 10.328 18.755 -20.518 1.00 80.12 234 PRO A CA 1
ATOM 1992 C C . PRO A 1 234 ? 11.635 19.454 -20.921 1.00 80.12 234 PRO A C 1
ATOM 1994 O O . PRO A 1 234 ? 11.797 19.806 -22.085 1.00 80.12 234 PRO A O 1
ATOM 1997 N N . ASP A 1 235 ? 12.572 19.619 -19.981 1.00 82.38 235 ASP A N 1
ATOM 1998 C CA . ASP A 1 235 ? 13.820 20.352 -20.241 1.00 82.38 235 ASP A CA 1
ATOM 1999 C C . ASP A 1 235 ? 14.873 19.568 -21.035 1.00 82.38 235 ASP A C 1
ATOM 2001 O O . ASP A 1 235 ? 15.472 20.103 -21.967 1.00 82.38 235 ASP A O 1
ATOM 2005 N N . ASP A 1 236 ? 15.161 18.321 -20.645 1.00 84.38 236 ASP A N 1
ATOM 2006 C CA . ASP A 1 236 ? 16.254 17.537 -21.235 1.00 84.38 236 ASP A CA 1
ATOM 2007 C C . ASP A 1 236 ? 15.779 16.400 -22.153 1.00 84.38 236 ASP A C 1
ATOM 2009 O O . ASP A 1 236 ? 16.607 15.693 -22.735 1.00 84.38 236 ASP A O 1
ATOM 2013 N N . GLU A 1 237 ? 14.457 16.263 -22.307 1.00 86.56 237 GLU A N 1
ATOM 2014 C CA . GLU A 1 237 ? 13.751 15.270 -23.121 1.00 86.56 237 GLU A CA 1
ATOM 2015 C C . GLU A 1 237 ? 14.124 13.815 -22.829 1.00 86.56 237 GLU A C 1
ATOM 2017 O O . GLU A 1 237 ? 13.819 12.926 -23.633 1.00 86.56 237 GLU A O 1
ATOM 2022 N N . LYS A 1 238 ? 14.787 13.531 -21.706 1.00 91.31 238 LYS A N 1
ATOM 2023 C CA . LYS A 1 238 ? 15.101 12.158 -21.313 1.00 91.31 238 LYS A CA 1
ATOM 2024 C C . LYS A 1 238 ? 13.877 11.547 -20.665 1.00 91.31 238 LYS A C 1
ATOM 2026 O O . LYS A 1 238 ? 13.055 12.266 -20.105 1.00 91.31 238 LYS A O 1
ATOM 2031 N N . VAL A 1 239 ? 13.730 10.224 -20.740 1.00 89.88 239 VAL A N 1
ATOM 2032 C CA . VAL A 1 239 ? 12.721 9.526 -19.928 1.00 89.88 239 VAL A CA 1
ATOM 2033 C C . VAL A 1 239 ? 12.889 10.027 -18.474 1.00 89.88 239 VAL A C 1
ATOM 2035 O O . VAL A 1 239 ? 13.996 10.383 -18.089 1.00 89.88 239 VAL A O 1
ATOM 2038 N N . PHE A 1 240 ? 11.812 10.137 -17.703 1.00 88.94 240 PHE A N 1
ATOM 2039 C CA . PHE A 1 240 ? 11.828 10.531 -16.279 1.00 88.94 240 PHE A CA 1
ATOM 2040 C C . PHE A 1 240 ? 10.906 9.624 -15.446 1.00 88.94 240 PHE A C 1
ATOM 2042 O O . PHE A 1 240 ? 11.149 9.351 -14.272 1.00 88.94 240 PHE A O 1
ATOM 2049 N N . LEU A 1 241 ? 9.855 9.101 -16.080 1.00 92.69 241 LEU A N 1
ATOM 2050 C CA . LEU A 1 241 ? 8.906 8.193 -15.458 1.00 92.69 241 LEU A CA 1
ATOM 2051 C C . LEU A 1 241 ? 8.492 7.123 -16.463 1.00 92.69 241 LEU A C 1
ATOM 2053 O O . LEU A 1 241 ? 8.129 7.421 -17.602 1.00 92.69 241 LEU A O 1
ATOM 2057 N N . LEU A 1 242 ? 8.516 5.872 -16.021 1.00 94.75 242 LEU A N 1
ATOM 2058 C CA . LEU A 1 242 ? 7.934 4.744 -16.734 1.00 94.75 242 LEU A CA 1
ATOM 2059 C C . LEU A 1 242 ? 6.931 4.049 -15.820 1.00 94.75 242 LEU A C 1
ATOM 2061 O O . LEU A 1 242 ? 7.249 3.710 -14.684 1.00 94.75 242 LEU A O 1
ATOM 2065 N N . ILE A 1 243 ? 5.732 3.817 -16.330 1.00 95.88 243 ILE A N 1
ATOM 2066 C CA . ILE A 1 243 ? 4.659 3.116 -15.645 1.00 95.88 243 ILE A CA 1
ATOM 2067 C C . ILE A 1 243 ? 4.284 1.905 -16.492 1.00 95.88 243 ILE A C 1
ATOM 2069 O O . ILE A 1 243 ? 3.847 2.056 -17.634 1.00 95.88 243 ILE A O 1
ATOM 2073 N N . LEU A 1 244 ? 4.461 0.714 -15.930 1.00 97.06 244 LEU A N 1
ATOM 2074 C CA . LEU A 1 244 ? 4.108 -0.546 -16.565 1.00 97.06 244 LEU A CA 1
ATOM 2075 C C . LEU A 1 244 ? 2.786 -1.062 -16.001 1.00 97.06 244 LEU A C 1
ATOM 2077 O O . LEU A 1 244 ? 2.675 -1.289 -14.794 1.00 97.06 244 LEU A O 1
ATOM 2081 N N . GLU A 1 245 ? 1.810 -1.249 -16.885 1.00 94.69 245 GLU A N 1
ATOM 2082 C CA . GLU A 1 245 ? 0.481 -1.807 -16.585 1.00 94.69 245 GLU A CA 1
ATOM 2083 C C . GLU A 1 245 ? 0.209 -3.100 -17.369 1.00 94.69 245 GLU A C 1
ATOM 2085 O O . GLU A 1 245 ? -0.721 -3.839 -17.050 1.00 94.69 245 GLU A O 1
ATOM 2090 N N . ASP A 1 246 ? 1.063 -3.431 -18.341 1.00 94.25 246 ASP A N 1
ATOM 2091 C CA . ASP A 1 246 ? 0.989 -4.668 -19.109 1.00 94.25 246 ASP A CA 1
ATOM 2092 C C . ASP A 1 246 ? 2.375 -5.337 -19.259 1.00 94.25 246 ASP A C 1
ATOM 2094 O O . ASP A 1 246 ? 3.355 -4.969 -18.611 1.00 94.25 246 ASP A O 1
ATOM 2098 N N . ASN A 1 247 ? 2.453 -6.372 -20.103 1.00 95.00 247 ASN A N 1
ATOM 2099 C CA . ASN A 1 247 ? 3.666 -7.162 -20.335 1.00 95.00 247 ASN A CA 1
ATOM 2100 C C . ASN A 1 247 ? 4.323 -6.932 -21.717 1.00 95.00 247 ASN A C 1
ATOM 2102 O O . ASN A 1 247 ? 5.169 -7.730 -22.128 1.00 95.00 247 ASN A O 1
ATOM 2106 N N . ASN A 1 248 ? 3.949 -5.876 -22.446 1.00 93.38 248 ASN A N 1
ATOM 2107 C CA . ASN A 1 248 ? 4.513 -5.518 -23.756 1.00 93.38 248 ASN A CA 1
ATOM 2108 C C . ASN A 1 248 ? 5.947 -4.983 -23.656 1.00 93.38 248 ASN A C 1
ATOM 2110 O O . ASN A 1 248 ? 6.726 -5.088 -24.607 1.00 93.38 248 ASN A O 1
ATOM 2114 N N . LEU A 1 249 ? 6.317 -4.445 -22.495 1.00 95.12 249 LEU A N 1
ATOM 2115 C CA . LEU A 1 249 ? 7.685 -4.074 -22.161 1.00 95.12 249 LEU A CA 1
ATOM 2116 C C . LEU A 1 249 ? 8.244 -5.068 -21.142 1.00 95.12 249 LEU A C 1
ATOM 2118 O O . LEU A 1 249 ? 7.753 -5.185 -20.022 1.00 95.12 249 LEU A O 1
ATOM 2122 N N . LYS A 1 250 ? 9.302 -5.790 -21.519 1.00 96.62 250 LYS A N 1
ATOM 2123 C CA . LYS A 1 250 ? 9.969 -6.736 -20.623 1.00 96.62 250 LYS A CA 1
ATOM 2124 C C . LYS A 1 250 ? 10.822 -5.975 -19.610 1.00 96.62 250 LYS A C 1
ATOM 2126 O O . LYS A 1 250 ? 11.851 -5.417 -19.989 1.00 96.62 250 LYS A O 1
ATOM 2131 N N . LEU A 1 251 ? 10.446 -6.025 -18.337 1.00 97.62 251 LEU A N 1
ATOM 2132 C CA . LEU A 1 251 ? 11.240 -5.487 -17.236 1.00 97.62 251 LEU A CA 1
ATOM 2133 C C . LEU A 1 251 ? 12.188 -6.548 -16.666 1.00 97.62 251 LEU A C 1
ATOM 2135 O O . LEU A 1 251 ? 11.775 -7.656 -16.320 1.00 97.62 251 LEU A O 1
ATOM 2139 N N . THR A 1 252 ? 13.453 -6.173 -16.497 1.00 97.69 252 THR A N 1
ATOM 2140 C CA . THR A 1 252 ? 14.435 -6.936 -15.723 1.00 97.69 252 THR A CA 1
ATOM 2141 C C . THR A 1 252 ? 15.043 -6.031 -14.655 1.00 97.69 252 THR A C 1
ATOM 2143 O O . THR A 1 252 ? 15.551 -4.961 -14.980 1.00 97.69 252 THR A O 1
ATOM 2146 N N . ILE A 1 253 ? 15.046 -6.462 -13.391 1.00 96.44 253 ILE A N 1
ATOM 2147 C CA . ILE A 1 253 ? 15.674 -5.743 -12.272 1.00 96.44 253 ILE A CA 1
ATOM 2148 C C . ILE A 1 253 ? 16.683 -6.666 -11.595 1.00 96.44 253 ILE A C 1
ATOM 2150 O O . ILE A 1 253 ? 16.335 -7.741 -11.115 1.00 96.44 253 ILE A O 1
ATOM 2154 N N . ASN A 1 254 ? 17.949 -6.251 -11.532 1.00 94.75 254 ASN A N 1
ATOM 2155 C CA . ASN A 1 254 ? 19.025 -7.004 -10.875 1.00 94.75 254 ASN A CA 1
ATOM 2156 C C . ASN A 1 254 ? 19.092 -8.488 -11.316 1.00 94.75 254 ASN A C 1
ATOM 2158 O O . ASN A 1 254 ? 19.272 -9.404 -10.504 1.00 94.75 254 ASN A O 1
ATOM 2162 N N . SER A 1 255 ? 18.968 -8.703 -12.632 1.00 93.88 255 SER A N 1
ATOM 2163 C CA . SER A 1 255 ? 18.922 -10.017 -13.303 1.00 93.88 255 SER A CA 1
ATOM 2164 C C . SER A 1 255 ? 17.683 -10.876 -13.009 1.00 93.88 255 SER A C 1
ATOM 2166 O O . SER A 1 255 ? 17.723 -12.085 -13.224 1.00 93.88 255 SER A O 1
ATOM 2168 N N . ILE A 1 256 ? 16.597 -10.282 -12.515 1.00 96.06 256 ILE A N 1
ATOM 2169 C CA . ILE A 1 256 ? 15.299 -10.943 -12.337 1.00 96.06 256 ILE A CA 1
ATOM 2170 C C . ILE A 1 256 ? 14.338 -10.369 -13.368 1.00 96.06 256 ILE A C 1
ATOM 2172 O O . ILE A 1 256 ? 14.149 -9.155 -13.406 1.00 96.06 256 ILE A O 1
ATOM 2176 N N . ASP A 1 257 ? 13.739 -11.227 -14.185 1.00 96.62 257 ASP A N 1
ATOM 2177 C CA . ASP A 1 257 ? 12.647 -10.829 -15.071 1.00 96.62 257 ASP A CA 1
ATOM 2178 C C . ASP A 1 257 ? 11.360 -10.698 -14.255 1.00 96.62 257 ASP A C 1
ATOM 2180 O O . ASP A 1 257 ? 11.032 -11.597 -13.483 1.00 96.62 257 ASP A O 1
ATOM 2184 N N . ILE A 1 258 ? 10.653 -9.581 -14.420 1.00 96.75 258 ILE A N 1
ATOM 2185 C CA . ILE A 1 258 ? 9.445 -9.258 -13.657 1.00 96.75 258 ILE A CA 1
ATOM 2186 C C . ILE A 1 258 ? 8.323 -8.911 -14.626 1.00 96.75 258 ILE A C 1
ATOM 2188 O O . ILE A 1 258 ? 8.537 -8.192 -15.606 1.00 96.75 258 ILE A O 1
ATOM 2192 N N . LYS A 1 259 ? 7.127 -9.425 -14.344 1.00 96.62 259 LYS A N 1
ATOM 2193 C CA . LYS A 1 259 ? 5.923 -9.226 -15.148 1.00 96.62 259 LYS A CA 1
ATOM 2194 C C . LYS A 1 259 ? 4.740 -8.802 -14.291 1.00 96.62 259 LYS A C 1
ATOM 2196 O O . LYS A 1 259 ? 4.625 -9.166 -13.121 1.00 96.62 259 LYS A O 1
ATOM 2201 N N . ILE A 1 260 ? 3.815 -8.082 -14.914 1.00 97.44 260 ILE A N 1
ATOM 2202 C CA . ILE A 1 260 ? 2.497 -7.830 -14.339 1.00 97.44 260 ILE A CA 1
ATOM 2203 C C . ILE A 1 260 ? 1.781 -9.175 -14.166 1.00 97.44 260 ILE A C 1
ATOM 2205 O O . ILE A 1 260 ? 1.711 -9.986 -15.096 1.00 97.44 260 ILE A O 1
ATOM 2209 N N . GLY A 1 261 ? 1.270 -9.407 -12.958 1.00 96.56 261 GLY A N 1
ATOM 2210 C CA . GLY A 1 261 ? 0.636 -10.644 -12.510 1.00 96.56 261 GLY A CA 1
ATOM 2211 C C . GLY A 1 261 ? 1.551 -11.600 -11.737 1.00 96.56 261 GLY A C 1
ATOM 2212 O O . GLY A 1 261 ? 1.029 -12.544 -11.133 1.00 96.56 261 GLY A O 1
ATOM 2213 N N . ASP A 1 262 ? 2.870 -11.370 -11.712 1.00 97.62 262 ASP A N 1
ATOM 2214 C CA . ASP A 1 262 ? 3.795 -12.174 -10.905 1.00 97.62 262 ASP A CA 1
ATOM 2215 C C . ASP A 1 262 ? 3.507 -12.007 -9.407 1.00 97.62 262 ASP A C 1
ATOM 2217 O O . ASP A 1 262 ? 3.086 -10.942 -8.951 1.00 97.62 262 ASP A O 1
ATOM 2221 N N . SER A 1 263 ? 3.754 -13.061 -8.621 1.00 96.12 263 SER A N 1
ATOM 2222 C CA . SER A 1 263 ? 3.716 -12.949 -7.158 1.00 96.12 263 SER A CA 1
ATOM 2223 C C . SER A 1 263 ? 4.828 -12.021 -6.678 1.00 96.12 263 SER A C 1
ATOM 2225 O O . SER A 1 263 ? 5.972 -12.153 -7.119 1.00 96.12 263 SER A O 1
ATOM 2227 N N . ILE A 1 264 ? 4.532 -11.166 -5.698 1.00 94.56 264 ILE A N 1
ATOM 2228 C CA . ILE A 1 264 ? 5.539 -10.332 -5.022 1.00 94.56 264 ILE A CA 1
ATOM 2229 C C . ILE A 1 264 ? 6.673 -11.162 -4.390 1.00 94.56 264 ILE A C 1
ATOM 2231 O O . ILE A 1 264 ? 7.798 -10.678 -4.248 1.00 94.56 264 ILE A O 1
ATOM 2235 N N . ASP A 1 265 ? 6.423 -12.439 -4.079 1.00 95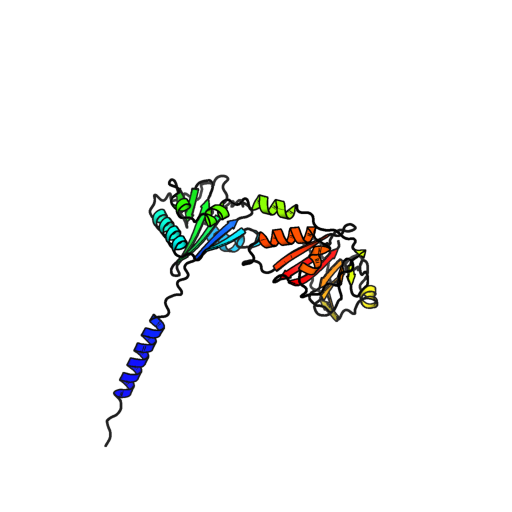.62 265 ASP A N 1
ATOM 2236 C CA . ASP A 1 265 ? 7.423 -13.366 -3.537 1.00 95.62 265 ASP A CA 1
ATOM 2237 C C . ASP A 1 265 ? 8.666 -13.520 -4.430 1.00 95.62 265 ASP A C 1
ATOM 2239 O O . ASP A 1 265 ? 9.745 -13.816 -3.914 1.00 95.62 265 ASP A O 1
ATOM 2243 N N . ILE A 1 266 ? 8.564 -13.271 -5.746 1.00 95.88 266 ILE A N 1
ATOM 2244 C CA . ILE A 1 266 ? 9.718 -13.321 -6.663 1.00 95.88 266 ILE A CA 1
ATOM 2245 C C . ILE A 1 266 ? 10.820 -12.319 -6.274 1.00 95.88 266 ILE A C 1
ATOM 2247 O O . ILE A 1 266 ? 11.998 -12.528 -6.565 1.00 95.88 266 ILE A O 1
ATOM 2251 N N . LEU A 1 267 ? 10.454 -11.240 -5.574 1.00 95.31 267 LEU A N 1
ATOM 2252 C CA . LEU A 1 267 ? 11.370 -10.189 -5.134 1.00 95.31 267 LEU A CA 1
ATOM 2253 C C . LEU A 1 267 ? 12.006 -10.482 -3.769 1.00 95.31 267 LEU A C 1
ATOM 2255 O O . LEU A 1 267 ? 12.987 -9.832 -3.402 1.00 95.31 267 LEU A O 1
ATOM 2259 N N . LYS A 1 268 ? 11.493 -11.463 -3.019 1.00 94.94 268 LYS A N 1
ATOM 2260 C CA . LYS A 1 268 ? 11.840 -11.698 -1.611 1.00 94.94 268 LYS A CA 1
ATOM 2261 C C . LYS A 1 268 ? 13.330 -11.933 -1.380 1.00 94.94 268 LYS A C 1
ATOM 2263 O O . LYS A 1 268 ? 13.926 -11.284 -0.522 1.00 94.94 268 LYS A O 1
ATOM 2268 N N . ASP A 1 269 ? 13.942 -12.832 -2.145 1.00 93.19 269 ASP A N 1
ATOM 2269 C CA . ASP A 1 269 ? 15.328 -13.248 -1.894 1.00 93.19 269 ASP A CA 1
ATOM 2270 C C . ASP A 1 269 ? 16.333 -12.142 -2.234 1.00 93.19 269 ASP A C 1
ATOM 2272 O O . ASP A 1 269 ? 17.347 -11.967 -1.557 1.00 93.19 269 ASP A O 1
ATOM 2276 N N . LYS A 1 270 ? 16.041 -11.358 -3.275 1.00 95.19 270 LYS A N 1
ATOM 2277 C CA . LYS A 1 270 ? 16.928 -10.300 -3.779 1.00 95.19 270 LYS A CA 1
ATOM 2278 C C . LYS A 1 270 ? 16.703 -8.954 -3.099 1.00 95.19 270 LYS A C 1
ATOM 2280 O O . LYS A 1 270 ? 17.645 -8.170 -2.988 1.00 95.19 270 LYS A O 1
ATOM 2285 N N . PHE A 1 271 ? 15.492 -8.711 -2.603 1.00 96.75 271 PHE A N 1
ATOM 2286 C CA . PHE A 1 271 ? 15.068 -7.453 -1.994 1.00 96.75 271 PHE A CA 1
ATOM 2287 C C . PHE A 1 271 ? 14.449 -7.679 -0.605 1.00 96.75 271 PHE A C 1
ATOM 2289 O O . PHE A 1 271 ? 13.399 -7.134 -0.273 1.00 96.75 271 PHE A O 1
ATOM 2296 N N . ASN A 1 272 ? 15.110 -8.489 0.228 1.00 95.94 272 ASN A N 1
ATOM 2297 C CA . ASN A 1 272 ? 14.583 -8.929 1.525 1.00 95.94 272 ASN A CA 1
ATOM 2298 C C . ASN A 1 272 ? 14.259 -7.782 2.507 1.00 95.94 272 ASN A C 1
ATOM 2300 O O . ASN A 1 272 ? 13.290 -7.864 3.260 1.00 95.94 272 ASN A O 1
ATOM 2304 N N . SER A 1 273 ? 15.041 -6.697 2.524 1.00 96.56 273 SER A N 1
ATOM 2305 C CA . SER A 1 273 ? 14.767 -5.554 3.409 1.00 96.56 273 SER A CA 1
ATOM 2306 C C . SER A 1 273 ? 13.496 -4.814 2.981 1.00 96.56 273 SER A C 1
ATOM 2308 O O . SER A 1 273 ? 12.612 -4.610 3.814 1.00 96.56 273 SER A O 1
ATOM 2310 N N . SER A 1 274 ? 13.351 -4.529 1.682 1.00 96.56 274 SER A N 1
ATOM 2311 C CA . SER A 1 274 ? 12.113 -3.992 1.100 1.00 96.56 274 SER A CA 1
ATOM 2312 C C . SER A 1 274 ? 10.925 -4.926 1.327 1.00 96.56 274 SER A C 1
ATOM 2314 O O . SER A 1 274 ? 9.872 -4.479 1.771 1.00 96.56 274 SER A O 1
ATOM 2316 N N . TYR A 1 275 ? 11.111 -6.234 1.124 1.00 95.81 275 TYR A N 1
ATOM 2317 C CA . TYR A 1 275 ? 10.077 -7.247 1.342 1.00 95.81 275 TYR A CA 1
ATOM 2318 C C . TYR A 1 275 ? 9.620 -7.305 2.796 1.00 95.81 275 TYR A C 1
ATOM 2320 O O . TYR A 1 275 ? 8.427 -7.334 3.077 1.00 95.81 275 TYR A O 1
ATOM 2328 N N . THR A 1 276 ? 10.557 -7.250 3.741 1.00 95.25 276 THR A N 1
ATOM 2329 C CA . THR A 1 276 ? 10.244 -7.221 5.173 1.00 95.25 276 THR A CA 1
ATOM 2330 C C . THR A 1 276 ? 9.467 -5.959 5.552 1.00 95.25 276 THR A C 1
ATOM 2332 O O . THR A 1 276 ? 8.523 -6.036 6.340 1.00 95.25 276 THR A O 1
ATOM 2335 N N . LYS A 1 277 ? 9.851 -4.797 5.005 1.00 94.62 277 LYS A N 1
ATOM 2336 C CA . LYS A 1 277 ? 9.147 -3.527 5.223 1.00 94.62 277 LYS A CA 1
ATOM 2337 C C . LYS A 1 277 ? 7.728 -3.573 4.659 1.00 94.62 277 LYS A C 1
ATOM 2339 O O . LYS A 1 277 ? 6.790 -3.279 5.396 1.00 94.62 277 LYS A O 1
ATOM 2344 N N . TRP A 1 278 ? 7.578 -4.006 3.407 1.00 92.31 278 TRP A N 1
ATOM 2345 C CA . TRP A 1 278 ? 6.285 -4.193 2.750 1.00 92.31 278 TRP A CA 1
ATOM 2346 C C . TRP A 1 278 ? 5.392 -5.158 3.532 1.00 92.31 278 TRP A C 1
ATOM 2348 O O . TRP A 1 278 ? 4.281 -4.789 3.885 1.00 92.31 278 TRP A O 1
ATOM 2358 N N . LEU A 1 279 ? 5.889 -6.343 3.902 1.00 91.62 279 LEU A N 1
ATOM 2359 C CA . LEU A 1 279 ? 5.103 -7.344 4.627 1.00 91.62 279 LEU A CA 1
ATOM 2360 C C . LEU A 1 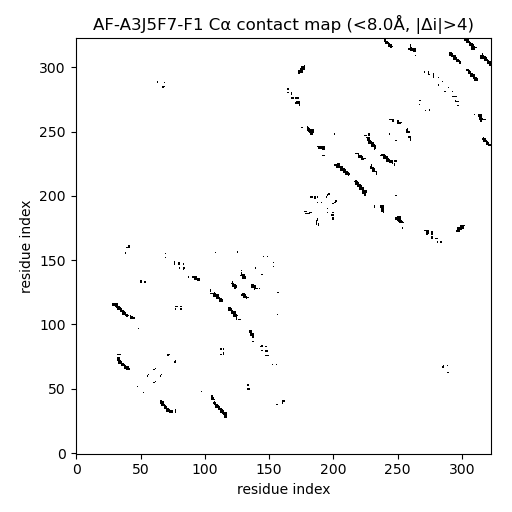279 ? 4.626 -6.822 5.990 1.00 91.62 279 LEU A C 1
ATOM 2362 O O . LEU A 1 279 ? 3.495 -7.075 6.398 1.00 91.62 279 LEU A O 1
ATOM 2366 N N . LYS A 1 280 ? 5.470 -6.071 6.709 1.00 90.75 280 LYS A N 1
ATOM 2367 C CA . LYS A 1 280 ? 5.067 -5.432 7.970 1.00 90.75 280 LYS A CA 1
ATOM 2368 C C . LYS A 1 280 ? 4.035 -4.329 7.757 1.00 90.75 280 LYS A C 1
ATOM 2370 O O . LYS A 1 280 ? 3.108 -4.241 8.553 1.00 90.75 280 LYS A O 1
ATOM 2375 N N . ALA A 1 281 ? 4.172 -3.521 6.706 1.00 87.44 281 ALA A N 1
ATOM 2376 C CA . ALA A 1 281 ? 3.173 -2.518 6.345 1.00 87.44 281 ALA A CA 1
ATOM 2377 C C . ALA A 1 281 ? 1.838 -3.175 5.956 1.00 87.44 281 ALA 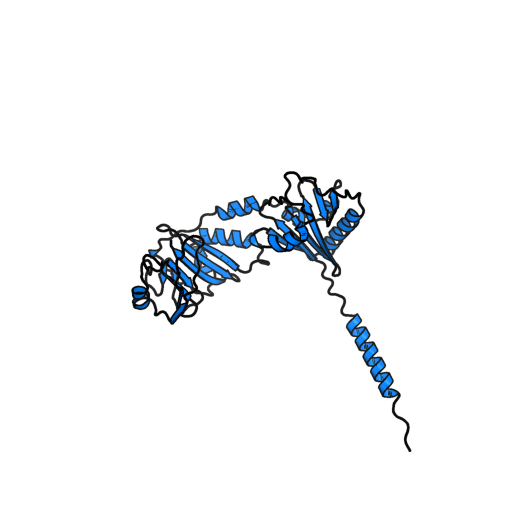A C 1
ATOM 2379 O O . ALA A 1 281 ? 0.799 -2.792 6.482 1.00 87.44 281 ALA A O 1
ATOM 2380 N N . HIS A 1 282 ? 1.876 -4.210 5.115 1.00 84.31 282 HIS A N 1
ATOM 2381 C CA . HIS A 1 282 ? 0.713 -4.986 4.689 1.00 84.31 282 HIS A CA 1
ATOM 2382 C C . HIS A 1 282 ? -0.015 -5.630 5.874 1.00 84.31 282 HIS A C 1
ATOM 2384 O O . HIS A 1 282 ? -1.227 -5.538 5.968 1.00 84.31 282 HIS A O 1
ATOM 2390 N N . ASN A 1 283 ? 0.713 -6.210 6.831 1.00 84.94 283 ASN A N 1
ATOM 2391 C CA . ASN A 1 283 ? 0.097 -6.780 8.034 1.00 84.94 283 ASN A CA 1
ATOM 2392 C C . ASN A 1 283 ? -0.402 -5.715 9.027 1.00 84.94 283 ASN A C 1
ATOM 2394 O O . ASN A 1 283 ? -1.231 -6.014 9.884 1.00 84.94 283 ASN A O 1
ATOM 2398 N N . PHE A 1 284 ? 0.137 -4.494 8.968 1.00 82.94 284 PHE A N 1
ATOM 2399 C CA . PHE A 1 284 ? -0.283 -3.397 9.835 1.00 82.94 284 PHE A CA 1
ATOM 2400 C C . PHE A 1 284 ? -1.620 -2.801 9.382 1.00 82.94 284 PHE A C 1
ATOM 2402 O O . PHE A 1 284 ? -2.515 -2.638 10.214 1.00 82.94 284 PHE A O 1
ATOM 2409 N N . TYR A 1 285 ? -1.763 -2.503 8.087 1.00 74.94 285 TYR A N 1
ATOM 2410 C CA . TYR A 1 285 ? -3.008 -2.013 7.495 1.00 74.94 285 TYR A CA 1
ATOM 2411 C C . TYR A 1 285 ? -3.900 -3.207 7.149 1.00 74.94 285 TYR A C 1
ATOM 2413 O O . TYR A 1 285 ? -3.603 -3.958 6.231 1.00 74.94 285 TYR A O 1
ATOM 2421 N N . ASN A 1 286 ? -4.971 -3.408 7.919 1.00 62.81 286 ASN A N 1
ATOM 2422 C CA . ASN A 1 286 ? -5.859 -4.566 7.800 1.00 62.81 286 ASN A CA 1
ATOM 2423 C C . ASN A 1 286 ? -6.293 -4.798 6.331 1.00 62.81 286 ASN A C 1
ATOM 2425 O O . ASN A 1 286 ? -6.848 -3.893 5.703 1.00 62.81 286 ASN A O 1
ATOM 2429 N N . SER A 1 287 ? -6.043 -5.997 5.791 1.00 55.22 287 SER A N 1
ATOM 2430 C CA . SER A 1 287 ? -6.229 -6.338 4.367 1.00 55.22 287 SER A CA 1
ATOM 2431 C C . SER A 1 287 ? -7.665 -6.172 3.869 1.00 55.22 287 SER A C 1
ATOM 2433 O O . SER A 1 287 ? -7.882 -6.034 2.674 1.00 55.22 287 SER A O 1
ATOM 2435 N N . ASP A 1 288 ? -8.640 -6.159 4.781 1.00 54.88 288 ASP A N 1
ATOM 2436 C CA . ASP A 1 288 ? -10.064 -6.001 4.462 1.00 54.88 288 ASP A CA 1
ATOM 2437 C C . ASP A 1 288 ? -10.433 -4.593 3.959 1.00 54.88 288 ASP A C 1
ATOM 2439 O O . ASP A 1 288 ? -11.532 -4.406 3.439 1.00 54.88 288 ASP A O 1
ATOM 2443 N N . MET A 1 289 ? -9.556 -3.597 4.141 1.00 54.22 289 MET A N 1
ATOM 2444 C CA . MET A 1 289 ? -9.783 -2.231 3.654 1.00 54.22 289 MET A CA 1
ATOM 2445 C C . MET A 1 289 ? -9.005 -1.908 2.386 1.00 54.22 289 MET A C 1
ATOM 2447 O O . MET A 1 289 ? -9.556 -1.300 1.477 1.00 54.22 289 MET A O 1
ATOM 2451 N N . LYS A 1 290 ? -7.742 -2.337 2.300 1.00 59.03 290 LYS A N 1
ATOM 2452 C CA . LYS A 1 290 ? -6.851 -1.938 1.212 1.00 59.03 290 LYS A CA 1
ATOM 2453 C C . LYS A 1 290 ? -6.312 -3.165 0.492 1.00 59.03 290 LYS A C 1
ATOM 2455 O O . LYS A 1 290 ? -5.333 -3.773 0.919 1.00 59.03 290 LYS A O 1
ATOM 2460 N N . ASN A 1 291 ? -6.930 -3.496 -0.640 1.00 63.38 291 ASN A N 1
ATOM 2461 C CA . ASN A 1 291 ? -6.455 -4.601 -1.475 1.00 63.38 291 ASN A CA 1
ATOM 2462 C C . ASN A 1 291 ? -5.146 -4.259 -2.209 1.00 63.38 291 ASN A C 1
ATOM 2464 O O . ASN A 1 291 ? -4.475 -5.171 -2.680 1.00 63.38 291 ASN A O 1
ATOM 2468 N N . ILE A 1 292 ? -4.775 -2.972 -2.297 1.00 69.94 292 ILE A N 1
ATOM 2469 C CA . ILE A 1 292 ? -3.546 -2.509 -2.956 1.00 69.94 292 ILE A CA 1
ATOM 2470 C C . ILE A 1 292 ? -2.523 -2.045 -1.915 1.00 69.94 292 ILE A C 1
ATOM 2472 O O . ILE A 1 292 ? -2.770 -1.126 -1.133 1.00 69.94 292 ILE A O 1
ATOM 2476 N N . THR A 1 293 ? -1.340 -2.650 -1.934 1.00 83.56 293 THR A N 1
ATOM 2477 C CA . THR A 1 293 ? -0.193 -2.247 -1.106 1.00 83.56 293 THR A CA 1
ATOM 2478 C C . THR A 1 293 ? 1.013 -1.887 -1.959 1.00 83.56 293 THR A C 1
ATOM 2480 O O . THR A 1 293 ? 1.089 -2.289 -3.113 1.00 83.56 293 THR A O 1
ATOM 2483 N N . PHE A 1 294 ? 1.958 -1.139 -1.388 1.00 87.44 294 PHE A N 1
ATOM 2484 C CA . PHE A 1 294 ? 3.099 -0.597 -2.126 1.00 87.44 294 PHE A CA 1
ATOM 2485 C C . PHE A 1 294 ? 4.406 -1.239 -1.668 1.00 87.44 294 PHE A C 1
ATOM 2487 O O . PHE A 1 294 ? 4.743 -1.196 -0.480 1.00 87.44 294 PHE A O 1
ATOM 2494 N N . PHE A 1 295 ? 5.143 -1.827 -2.605 1.00 93.69 295 PHE A N 1
ATOM 2495 C CA . PHE A 1 295 ? 6.506 -2.314 -2.395 1.00 93.69 295 PHE A CA 1
ATOM 2496 C C . PHE A 1 295 ? 7.491 -1.367 -3.084 1.00 93.69 295 PHE A C 1
ATOM 2498 O O . PHE A 1 295 ? 7.245 -0.943 -4.207 1.00 93.69 295 PHE A O 1
ATOM 2505 N N . GLU A 1 296 ? 8.613 -1.057 -2.437 1.00 95.44 296 GLU A N 1
ATOM 2506 C CA . GLU A 1 296 ? 9.540 -0.010 -2.884 1.00 95.44 296 GLU A CA 1
ATOM 2507 C C . GLU A 1 296 ? 10.989 -0.518 -2.945 1.00 95.44 296 GLU A C 1
ATOM 2509 O O . GLU A 1 296 ? 11.444 -1.272 -2.077 1.00 95.44 296 GLU A O 1
ATOM 2514 N N . ILE A 1 297 ? 11.741 -0.069 -3.949 1.00 96.69 297 ILE A N 1
ATOM 2515 C CA . ILE A 1 297 ? 13.197 -0.214 -4.074 1.00 96.69 297 ILE A CA 1
ATOM 2516 C C . ILE A 1 297 ? 13.769 1.161 -4.422 1.00 96.69 297 ILE A C 1
ATOM 2518 O O . ILE A 1 297 ? 13.279 1.807 -5.338 1.00 96.69 297 ILE A O 1
ATOM 2522 N N . HIS A 1 298 ? 14.826 1.603 -3.743 1.00 95.69 298 HIS A N 1
ATOM 2523 C CA . HIS A 1 298 ? 15.461 2.898 -4.025 1.00 95.69 298 HIS A CA 1
ATOM 2524 C C . HIS A 1 298 ? 16.617 2.792 -5.016 1.00 95.69 298 HIS A C 1
ATOM 2526 O O . HIS A 1 298 ? 17.273 1.751 -5.120 1.00 95.69 298 HIS A O 1
ATOM 2532 N N . PHE A 1 299 ? 16.936 3.899 -5.680 1.00 94.50 299 PHE A N 1
ATOM 2533 C CA . PHE A 1 299 ? 18.220 4.039 -6.360 1.00 94.50 299 PHE A CA 1
ATOM 2534 C C . PHE A 1 299 ? 19.302 4.506 -5.389 1.00 94.50 299 PHE A C 1
ATOM 2536 O O . PHE A 1 299 ? 19.061 5.318 -4.501 1.00 94.50 299 PHE A O 1
ATOM 2543 N N . ASN A 1 300 ? 20.504 3.937 -5.508 1.00 92.94 300 ASN A N 1
ATOM 2544 C CA . ASN A 1 300 ? 21.656 4.360 -4.706 1.00 92.94 300 ASN A CA 1
ATOM 2545 C C . ASN A 1 300 ? 22.488 5.459 -5.388 1.00 92.94 300 ASN A C 1
ATOM 2547 O O . ASN A 1 300 ? 23.316 6.085 -4.731 1.00 92.94 300 ASN A O 1
ATOM 2551 N N . ASP A 1 301 ? 22.280 5.673 -6.688 1.00 88.62 301 ASP A N 1
ATOM 2552 C CA . ASP A 1 301 ? 23.048 6.557 -7.563 1.00 88.62 301 ASP A CA 1
ATOM 2553 C C . ASP A 1 301 ? 22.201 7.673 -8.209 1.00 88.62 301 ASP A C 1
ATOM 2555 O O . ASP A 1 301 ? 22.707 8.430 -9.040 1.00 88.62 301 ASP A O 1
ATOM 2559 N N . SER A 1 302 ? 20.929 7.804 -7.825 1.00 84.25 302 SER A N 1
ATOM 2560 C CA . SER A 1 302 ? 20.027 8.887 -8.241 1.00 84.25 302 SER A CA 1
ATOM 2561 C C . SER A 1 302 ? 18.868 9.067 -7.259 1.00 84.25 302 SER A C 1
ATOM 2563 O O . SER A 1 302 ? 18.662 8.235 -6.377 1.00 84.25 302 SER A O 1
ATOM 2565 N N . ILE A 1 303 ? 18.105 10.150 -7.418 1.00 87.19 303 ILE A N 1
ATOM 2566 C CA . ILE A 1 303 ? 16.838 10.347 -6.708 1.00 87.19 303 ILE A CA 1
ATOM 2567 C C . ILE A 1 303 ? 15.754 9.542 -7.441 1.00 87.19 303 ILE A C 1
ATOM 2569 O O . ILE A 1 303 ? 15.738 9.502 -8.670 1.00 87.19 303 ILE A O 1
ATOM 2573 N N . GLY A 1 304 ? 14.877 8.878 -6.686 1.00 90.56 304 GLY A N 1
ATOM 2574 C CA . GLY A 1 304 ? 13.801 8.030 -7.213 1.00 90.56 304 GLY A CA 1
ATOM 2575 C C . GLY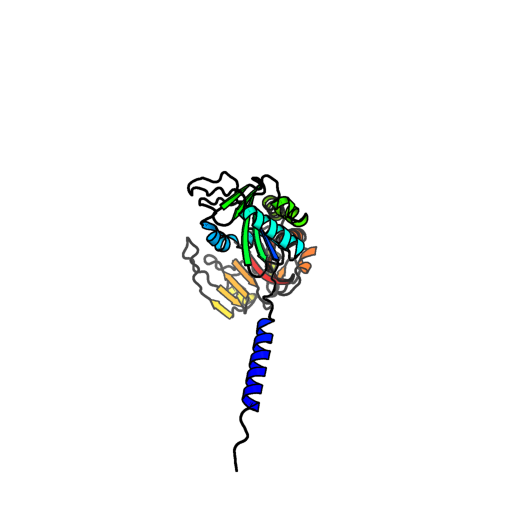 A 1 304 ? 14.003 6.542 -6.924 1.00 90.56 304 GLY A C 1
ATOM 2576 O O . GLY A 1 304 ? 14.858 6.145 -6.116 1.00 90.56 304 GLY A O 1
ATOM 2577 N N . GLY A 1 305 ? 13.195 5.706 -7.565 1.00 95.06 305 GLY A N 1
ATOM 2578 C CA . GLY A 1 305 ? 13.216 4.276 -7.334 1.00 95.06 305 GLY A CA 1
ATOM 2579 C C . GLY A 1 305 ? 12.258 3.483 -8.212 1.00 95.06 305 GLY A C 1
ATOM 2580 O O . GLY A 1 305 ? 11.959 3.808 -9.360 1.00 95.06 305 GLY A O 1
ATOM 2581 N N . ILE A 1 306 ? 11.837 2.350 -7.663 1.00 96.50 306 ILE A N 1
ATOM 2582 C CA . ILE A 1 306 ? 10.871 1.448 -8.269 1.00 96.50 306 ILE A CA 1
ATOM 2583 C C . ILE A 1 306 ? 9.800 1.172 -7.235 1.00 96.50 306 ILE A C 1
ATOM 2585 O O . ILE A 1 306 ? 10.093 0.645 -6.159 1.00 96.50 306 ILE A O 1
ATOM 2589 N N . ASN A 1 307 ? 8.565 1.491 -7.586 1.00 95.81 307 ASN A N 1
ATOM 2590 C CA . ASN A 1 307 ? 7.394 1.235 -6.772 1.00 95.81 307 ASN A CA 1
ATOM 2591 C C . ASN A 1 307 ? 6.512 0.205 -7.469 1.00 95.81 307 ASN A C 1
ATOM 2593 O O . ASN A 1 307 ? 6.328 0.254 -8.682 1.00 95.81 307 ASN A O 1
ATOM 2597 N N . PHE A 1 308 ? 5.965 -0.730 -6.708 1.00 96.56 308 PHE A N 1
ATOM 2598 C CA . PHE A 1 308 ? 5.073 -1.764 -7.212 1.00 96.56 308 PHE A CA 1
ATOM 2599 C C . PHE A 1 308 ? 3.745 -1.651 -6.482 1.00 96.56 308 PHE A C 1
ATOM 2601 O O . PHE A 1 308 ? 3.724 -1.710 -5.248 1.00 96.56 308 PHE A O 1
ATOM 2608 N N . ASP A 1 309 ? 2.657 -1.561 -7.240 1.00 94.38 309 ASP A N 1
ATOM 2609 C CA . ASP A 1 309 ? 1.322 -1.788 -6.701 1.00 94.38 309 ASP A CA 1
ATOM 2610 C C . ASP A 1 309 ? 1.101 -3.296 -6.631 1.00 94.38 309 ASP A C 1
ATOM 2612 O O . ASP A 1 309 ? 1.272 -4.012 -7.624 1.00 94.38 309 ASP A O 1
ATOM 2616 N N . ILE A 1 310 ? 0.737 -3.773 -5.446 1.00 92.38 310 ILE A N 1
ATOM 2617 C CA . ILE A 1 310 ? 0.509 -5.183 -5.151 1.00 92.38 310 ILE A CA 1
ATOM 2618 C C . ILE A 1 310 ? -0.958 -5.382 -4.800 1.00 92.38 310 ILE A C 1
ATOM 2620 O O . ILE A 1 310 ? -1.403 -4.917 -3.750 1.00 92.38 310 ILE A O 1
ATOM 2624 N N . LEU A 1 311 ? -1.669 -6.112 -5.657 1.00 90.19 311 LEU A N 1
ATOM 2625 C CA . LEU A 1 311 ? -3.066 -6.506 -5.506 1.00 90.19 311 LEU A CA 1
ATOM 2626 C C . LEU A 1 311 ? -3.152 -8.022 -5.316 1.00 90.19 311 LEU A C 1
ATOM 2628 O O . LEU A 1 311 ? -2.643 -8.774 -6.145 1.00 90.19 311 LEU A O 1
ATOM 2632 N N . ASP A 1 312 ? -3.783 -8.486 -4.236 1.00 86.88 312 ASP A N 1
ATOM 2633 C CA . ASP A 1 312 ? -3.940 -9.921 -3.932 1.00 86.88 312 ASP A CA 1
ATOM 2634 C C . ASP A 1 312 ? -2.614 -10.712 -4.023 1.00 86.88 312 ASP A C 1
ATOM 2636 O O . ASP A 1 312 ? -2.537 -11.792 -4.615 1.00 86.88 312 ASP A O 1
ATOM 2640 N N . ASN A 1 313 ? -1.544 -10.145 -3.449 1.00 89.12 313 ASN A N 1
ATOM 2641 C CA . ASN A 1 313 ? -0.172 -10.678 -3.473 1.00 89.12 313 ASN A CA 1
ATOM 2642 C C . ASN A 1 313 ? 0.480 -10.746 -4.872 1.00 89.12 313 ASN A C 1
ATOM 2644 O O . ASN A 1 313 ? 1.531 -11.369 -5.037 1.00 89.12 313 ASN A O 1
ATOM 2648 N N . LYS A 1 314 ? -0.114 -10.106 -5.884 1.00 94.12 314 LYS A N 1
ATOM 2649 C CA . LYS A 1 314 ? 0.406 -10.038 -7.253 1.00 94.12 314 LYS A CA 1
ATOM 2650 C C . LYS A 1 314 ? 0.753 -8.614 -7.644 1.00 94.12 314 LYS A C 1
ATOM 2652 O O . LYS A 1 314 ? 0.070 -7.673 -7.255 1.00 94.12 314 LYS A O 1
ATOM 2657 N N . ILE A 1 315 ? 1.786 -8.463 -8.459 1.00 96.69 315 ILE A N 1
ATOM 2658 C CA . ILE A 1 315 ? 2.175 -7.178 -9.033 1.00 96.69 315 ILE A CA 1
ATOM 2659 C C . ILE A 1 315 ? 1.099 -6.753 -10.034 1.00 96.69 315 ILE A C 1
ATOM 2661 O O . ILE A 1 315 ? 0.909 -7.418 -11.051 1.00 96.69 315 ILE A O 1
ATOM 2665 N N . SER A 1 316 ? 0.391 -5.662 -9.755 1.00 95.31 316 SER A N 1
ATOM 2666 C CA . SER A 1 316 ? -0.615 -5.098 -10.660 1.00 95.31 316 SER A CA 1
ATOM 2667 C C . SER A 1 316 ? -0.070 -3.954 -11.502 1.00 95.31 316 SER A C 1
ATOM 2669 O O . SER A 1 316 ? -0.566 -3.728 -12.600 1.00 95.31 316 SER A O 1
ATOM 2671 N N . LYS A 1 317 ? 0.929 -3.226 -10.993 1.00 96.56 317 LYS A N 1
ATOM 2672 C CA . LYS A 1 317 ? 1.506 -2.058 -11.662 1.00 96.56 317 LYS A CA 1
ATOM 2673 C C . LYS A 1 317 ? 2.912 -1.778 -11.155 1.00 96.56 317 LYS A C 1
ATOM 2675 O O . LYS A 1 317 ? 3.215 -2.071 -9.999 1.00 96.56 317 LYS A O 1
ATOM 2680 N N . ILE A 1 318 ? 3.766 -1.217 -12.006 1.00 97.75 318 ILE A N 1
ATOM 2681 C CA . ILE A 1 318 ? 5.152 -0.875 -11.658 1.00 97.75 318 ILE A CA 1
ATOM 2682 C C . ILE A 1 318 ? 5.436 0.557 -12.093 1.00 97.75 318 ILE A C 1
ATOM 2684 O O . ILE A 1 318 ? 5.199 0.905 -13.243 1.00 97.75 318 ILE A O 1
ATOM 2688 N N . TYR A 1 319 ? 5.982 1.368 -11.198 1.00 96.25 319 TYR A N 1
ATOM 2689 C CA . TYR A 1 319 ? 6.441 2.726 -11.460 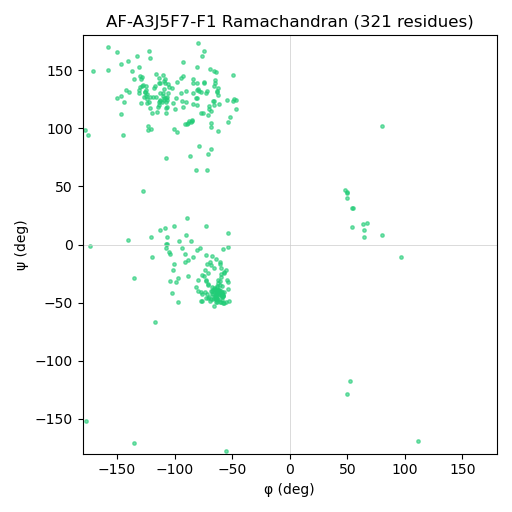1.00 96.25 319 TYR A CA 1
ATOM 2690 C C . TYR A 1 319 ? 7.954 2.745 -11.321 1.00 96.25 319 TYR A C 1
ATOM 2692 O O . TYR A 1 319 ? 8.490 2.262 -10.327 1.00 96.25 319 TYR A O 1
ATOM 2700 N N . ILE A 1 320 ? 8.631 3.303 -12.310 1.00 95.69 320 ILE A N 1
ATOM 2701 C CA . ILE A 1 320 ? 10.069 3.537 -12.312 1.00 95.69 320 ILE A CA 1
ATOM 2702 C C . ILE A 1 320 ? 10.234 5.040 -12.469 1.00 95.69 320 ILE A C 1
ATOM 2704 O O . ILE A 1 320 ? 10.074 5.568 -13.572 1.00 95.69 320 ILE A O 1
ATOM 2708 N N . ASP A 1 321 ? 10.479 5.716 -11.357 1.00 91.25 321 ASP A N 1
ATOM 2709 C CA . ASP A 1 321 ? 10.575 7.166 -11.272 1.00 91.25 321 ASP A CA 1
ATOM 2710 C C . ASP A 1 321 ? 12.017 7.586 -11.018 1.00 91.25 321 ASP A C 1
ATOM 2712 O O . ASP A 1 321 ? 12.756 6.948 -10.267 1.00 91.25 321 ASP A O 1
ATOM 2716 N N . TYR A 1 322 ? 12.439 8.662 -11.663 1.00 83.56 322 TYR A N 1
ATOM 2717 C CA . TYR A 1 322 ? 13.752 9.225 -11.421 1.00 83.56 322 TYR A CA 1
ATOM 2718 C C . TYR A 1 322 ? 13.733 10.724 -11.647 1.00 83.56 322 TYR A C 1
ATOM 2720 O O . TYR A 1 322 ? 13.333 11.203 -12.706 1.00 83.56 322 TYR A O 1
ATOM 2728 N N . ASN A 1 323 ? 14.187 11.436 -10.620 1.00 63.31 323 ASN A N 1
ATOM 2729 C CA . ASN A 1 323 ? 14.321 12.887 -10.612 1.00 63.31 323 ASN A CA 1
ATOM 2730 C C . ASN A 1 323 ? 15.789 13.288 -10.731 1.00 63.31 323 ASN A C 1
ATOM 2732 O O . ASN A 1 323 ? 16.654 12.602 -10.126 1.00 63.31 323 ASN A O 1
#

Radius of gyration: 29.24 Å; Cα contacts (8 Å, |Δi|>4): 530; chains: 1; bounding box: 101×49×69 Å

Foldseek 3Di:
DDDDDDPVVVVVVVVVVVVVVVVVVPPQPPFQFKKKKKFFQDQDDPVADCQVCVVVCVVPVVPLVGTAIDMDRPNQLLVLLVVLVVVQVVPDWDQDDRPDDDPPFGFRMKMWGAGSNDTFIWTAGPPQRWIGGRRTIGRPPVCSNVVSHDPVVNVRNPDNSNVLVVVLVPQDWAADALQQKDKCNHSQFFPAPVRCCVPHHNWDDKDFDQDPPPPDRDGWIWTDDVPKTWTADRPSRGTFKIKDQAPPIFIGGNNRTDGFFDFPVSCCVVTVSQVVSQVSVCVSSDCVPDQWTWGWYHYPPFHFTKIFTAGPRTGRMIMGGTD

Nearest PDB structures (foldseek):
  6p3j-assembly1_A  TM=2.912E-01  e=2.145E-01  Novosphingobium sp. KA1
  6p3k-assembly2_B  TM=1.689E-01  e=3.056E-01  Novosphingobium sp. KA1
  7z6h-assembly1_A  TM=1.738E-01  e=2.554E+00  Homo sapiens

Mean predicted aligned error: 13.2 Å